Protein AF-A0A0M0JFZ9-F1 (afdb_monomer)

Radius of gyration: 47.3 Å; Cα contacts (8 Å, |Δi|>4): 40; chains: 1; bounding box: 86×42×133 Å

Solvent-accessible surface area (backbone atoms only — not comparable to full-atom values): 10052 Å² total; per-residue (Å²): 111,71,68,60,50,56,50,52,54,52,51,53,49,54,52,48,54,54,50,52,52,52,52,51,53,53,52,50,51,52,50,51,52,53,51,53,50,54,52,52,50,53,51,52,52,53,50,53,52,54,52,52,50,54,52,50,53,53,52,50,52,52,52,54,52,51,51,53,51,52,52,51,53,53,48,51,54,52,52,53,52,52,48,56,49,52,53,51,51,51,51,50,52,54,49,60,74,67,54,92,67,79,84,69,85,76,80,84,62,96,48,97,80,63,49,53,68,58,52,26,49,74,72,71,41,52,90,48,47,67,45,37,59,74,68,70,58,44,56,65,54,64,64,70,46,52,73,68,58,46,55,50,50,36,48,73,60,62,49,52,74,66,58,42,46,52,54,51,51,51,53,62,64,72,72,118

Nearest PDB structures (foldseek):
  4rqn-assembly1_A  TM=7.685E-01  e=4.239E-03  Homo sapiens
  4nl9-assembly2_B  TM=8.305E-01  e=1.178E-02  Homo sapiens
  4nj8-assembly2_B  TM=7.612E-01  e=9.124E-03  Homo sapiens
  4nl9-assembly1_A  TM=8.068E-01  e=1.621E-02  Homo sapiens
  4nj8-assembly1_A  TM=7.468E-01  e=1.037E-02  Homo sapiens

Structure (mmCIF, N/CA/C/O backbone):
data_AF-A0A0M0JFZ9-F1
#
_entry.id   AF-A0A0M0JFZ9-F1
#
loop_
_atom_site.group_PDB
_atom_site.id
_atom_site.type_symbol
_atom_site.label_atom_id
_atom_site.label_alt_id
_atom_site.label_comp_id
_atom_site.label_asym_id
_atom_site.label_entity_id
_atom_site.label_seq_id
_atom_site.pdbx_PDB_ins_code
_atom_site.Cartn_x
_atom_site.Cartn_y
_atom_site.Cartn_z
_atom_site.occupancy
_atom_site.B_iso_or_equiv
_atom_site.auth_seq_id
_atom_site.auth_comp_id
_atom_site.auth_asym_id
_atom_site.auth_atom_id
_atom_site.pdbx_PDB_model_num
ATOM 1 N N . MET A 1 1 ? -49.173 3.742 75.595 1.00 64.19 1 MET A N 1
ATOM 2 C CA . MET A 1 1 ? -47.997 2.842 75.572 1.00 64.19 1 MET A CA 1
ATOM 3 C C . MET A 1 1 ? -48.021 1.892 74.375 1.00 64.19 1 MET A C 1
ATOM 5 O O . MET A 1 1 ? -47.161 2.030 73.523 1.00 64.19 1 MET A O 1
ATOM 9 N N . GLN A 1 2 ? -49.031 1.029 74.220 1.00 78.81 2 GLN A N 1
ATOM 10 C CA . GLN A 1 2 ? -49.079 0.017 73.144 1.00 78.81 2 GLN A CA 1
ATOM 11 C C . GLN A 1 2 ? -49.030 0.578 71.705 1.00 78.81 2 GLN A C 1
ATOM 13 O O . GLN A 1 2 ? -48.289 0.060 70.879 1.00 78.81 2 GLN A O 1
ATOM 18 N N . LYS A 1 3 ? -49.739 1.685 71.422 1.00 84.69 3 LYS A N 1
ATOM 19 C CA . LYS A 1 3 ? -49.725 2.340 70.095 1.00 84.69 3 LYS A CA 1
ATOM 20 C C . LYS A 1 3 ? -48.330 2.823 69.670 1.00 84.69 3 LYS A C 1
ATOM 22 O O . LYS A 1 3 ? -47.937 2.619 68.527 1.00 84.69 3 LYS A O 1
ATOM 27 N N . LEU A 1 4 ? -47.571 3.391 70.609 1.00 87.88 4 LEU A N 1
ATOM 28 C CA . LEU A 1 4 ? -46.206 3.869 70.362 1.00 87.88 4 LEU A CA 1
ATOM 29 C C . LEU A 1 4 ? -45.238 2.710 70.091 1.00 87.88 4 LEU A C 1
ATOM 31 O O . LEU A 1 4 ? -44.337 2.845 69.272 1.00 87.88 4 LEU A O 1
ATOM 35 N N . GLN A 1 5 ? -45.438 1.555 70.734 1.00 90.75 5 GLN A N 1
ATOM 36 C CA . GLN A 1 5 ? -44.653 0.347 70.455 1.00 90.75 5 GLN A CA 1
ATOM 37 C C . GLN A 1 5 ? -44.907 -0.185 69.042 1.00 90.75 5 GLN A C 1
ATOM 39 O O . GLN A 1 5 ? -43.952 -0.396 68.300 1.00 90.75 5 GLN A O 1
ATOM 44 N N . THR A 1 6 ? -46.169 -0.307 68.623 1.00 92.50 6 THR A N 1
ATOM 45 C CA . THR A 1 6 ? -46.502 -0.731 67.251 1.00 92.50 6 THR A CA 1
ATOM 46 C C . THR A 1 6 ? -45.973 0.228 66.184 1.00 92.50 6 THR A C 1
ATOM 48 O O . THR A 1 6 ? -45.517 -0.206 65.125 1.00 92.50 6 THR A O 1
ATOM 51 N N . GLU A 1 7 ? -45.993 1.532 66.455 1.00 93.00 7 GLU A N 1
ATOM 52 C CA . GLU A 1 7 ? -45.484 2.549 65.534 1.00 93.00 7 GLU A CA 1
ATOM 53 C C . GLU A 1 7 ? -43.951 2.498 65.435 1.00 93.00 7 GLU A C 1
ATOM 55 O O . GLU A 1 7 ? -43.394 2.489 64.336 1.00 93.00 7 GLU A O 1
ATOM 60 N N . ARG A 1 8 ? -43.264 2.325 66.570 1.00 92.81 8 ARG A N 1
ATOM 61 C CA . ARG A 1 8 ? -41.812 2.111 66.628 1.00 92.81 8 ARG A CA 1
ATOM 62 C C . ARG A 1 8 ? -41.382 0.853 65.872 1.00 92.81 8 ARG A C 1
ATOM 64 O O . ARG A 1 8 ? -40.390 0.894 65.142 1.00 92.81 8 ARG A O 1
ATOM 71 N N . ASP A 1 9 ? -42.113 -0.2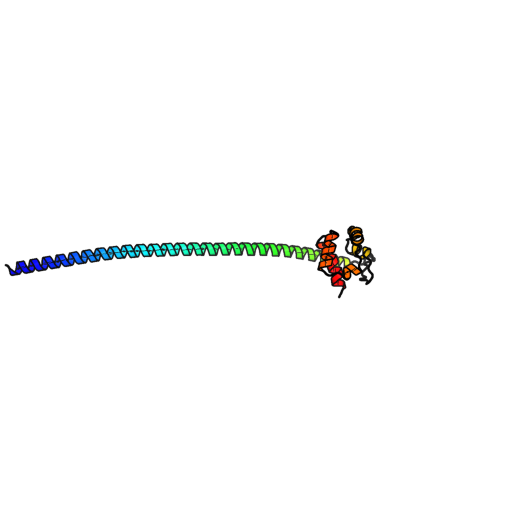48 66.007 1.00 94.56 9 ASP A N 1
ATOM 72 C CA . ASP A 1 9 ? -41.805 -1.498 65.303 1.00 94.56 9 ASP A CA 1
ATOM 73 C C . ASP A 1 9 ? -42.026 -1.367 63.790 1.00 94.56 9 ASP A C 1
ATOM 75 O O . ASP A 1 9 ? -41.205 -1.833 62.995 1.00 94.56 9 ASP A O 1
ATOM 79 N N . THR A 1 10 ? -43.077 -0.649 63.385 1.00 94.06 10 THR A N 1
ATOM 80 C CA . THR A 1 10 ? -43.365 -0.352 61.974 1.00 94.06 10 THR A CA 1
ATOM 81 C C . THR A 1 10 ? -42.262 0.499 61.347 1.00 94.06 10 THR A C 1
ATOM 83 O O . THR A 1 10 ? -41.739 0.149 60.289 1.00 94.06 10 THR A O 1
ATOM 86 N N . LEU A 1 11 ? -41.844 1.576 62.020 1.00 93.62 11 LEU A N 1
ATOM 87 C CA . LEU A 1 11 ? -40.747 2.430 61.557 1.00 93.62 11 LEU A CA 1
ATOM 88 C C . LEU A 1 11 ? -39.416 1.673 61.507 1.00 93.62 11 LEU A C 1
ATOM 90 O O . LEU A 1 11 ? -38.666 1.813 60.544 1.00 93.62 11 LEU A O 1
ATOM 94 N N . THR A 1 12 ? -39.140 0.822 62.499 1.00 94.38 12 THR A N 1
ATOM 95 C CA . THR A 1 12 ? -37.925 -0.010 62.519 1.00 94.38 12 THR A CA 1
ATOM 96 C C . THR A 1 12 ? -37.875 -0.927 61.293 1.00 94.38 12 THR A C 1
ATOM 98 O O . THR A 1 12 ? -36.832 -1.036 60.647 1.00 94.38 12 THR A O 1
ATOM 101 N N . ARG A 1 13 ? -39.005 -1.553 60.937 1.00 94.56 13 ARG A N 1
ATOM 102 C CA . ARG A 1 13 ? -39.104 -2.411 59.750 1.00 94.56 13 ARG A CA 1
ATOM 103 C C . ARG A 1 13 ? -38.919 -1.607 58.461 1.00 94.56 13 ARG A C 1
ATOM 105 O O . ARG A 1 13 ? -38.064 -1.957 57.660 1.00 94.56 13 ARG A O 1
ATOM 112 N N . GLN A 1 14 ? -39.606 -0.474 58.315 1.00 92.62 14 GLN A N 1
ATOM 113 C CA . GLN A 1 14 ? -39.459 0.392 57.136 1.00 92.62 14 GLN A CA 1
ATOM 114 C C . GLN A 1 14 ? -38.023 0.901 56.937 1.00 92.62 14 GLN A C 1
ATOM 116 O O . GLN A 1 14 ? -37.548 0.985 55.804 1.00 92.62 14 GLN A O 1
ATOM 121 N N . ILE A 1 15 ? -37.321 1.244 58.021 1.00 92.50 15 ILE A N 1
ATOM 122 C CA . ILE A 1 15 ? -35.914 1.661 57.960 1.00 92.50 15 ILE A CA 1
ATOM 123 C C . ILE A 1 15 ? -35.035 0.497 57.499 1.00 92.50 15 ILE A C 1
ATOM 125 O O . ILE A 1 15 ? -34.170 0.696 56.644 1.00 92.50 15 ILE A O 1
ATOM 129 N N . ARG A 1 16 ? -35.268 -0.712 58.021 1.00 93.56 16 ARG A N 1
ATOM 130 C CA . ARG A 1 16 ? -34.525 -1.911 57.624 1.00 93.56 16 ARG A CA 1
ATOM 131 C C . ARG A 1 16 ? -34.717 -2.220 56.141 1.00 93.56 16 ARG A C 1
ATOM 133 O O . ARG A 1 16 ? -33.727 -2.284 55.419 1.00 93.56 16 ARG A O 1
ATOM 140 N N . ASP A 1 17 ? -35.964 -2.277 55.681 1.00 93.06 17 ASP A N 1
ATOM 141 C CA . ASP A 1 17 ? -36.310 -2.591 54.291 1.00 93.06 17 ASP A CA 1
ATOM 142 C C . ASP A 1 17 ? -35.704 -1.562 53.321 1.00 93.06 17 ASP A C 1
ATOM 144 O O . ASP A 1 17 ? -35.084 -1.918 52.318 1.00 93.06 17 ASP A O 1
ATOM 148 N N . ARG A 1 18 ? -35.792 -0.262 53.651 1.00 90.81 18 ARG A N 1
ATOM 149 C CA . ARG A 1 18 ? -35.162 0.804 52.850 1.00 90.81 18 ARG A CA 1
ATOM 150 C C . ARG A 1 18 ? -33.639 0.693 52.819 1.00 90.81 18 ARG A C 1
ATOM 152 O O . ARG A 1 18 ? -33.031 1.006 51.797 1.00 90.81 18 ARG A O 1
ATOM 159 N N . THR A 1 19 ? -33.019 0.284 53.922 1.00 88.75 19 THR A N 1
ATOM 160 C CA . THR A 1 19 ? -31.558 0.137 54.006 1.00 88.75 19 THR A CA 1
ATOM 161 C C . THR A 1 19 ? -31.081 -1.072 53.203 1.00 88.75 19 THR A C 1
ATOM 163 O O . THR A 1 19 ? -30.086 -0.973 52.487 1.00 88.75 19 THR A O 1
ATOM 166 N N . GLU A 1 20 ? -31.810 -2.187 53.260 1.00 92.06 20 GLU A N 1
ATOM 167 C CA . GLU A 1 20 ? -31.516 -3.393 52.482 1.00 92.06 20 GLU A CA 1
ATOM 168 C C . GLU A 1 20 ? -31.671 -3.140 50.976 1.00 92.06 20 GLU A C 1
ATOM 170 O O . GLU A 1 20 ? -30.743 -3.431 50.218 1.00 92.06 20 GLU A O 1
ATOM 175 N N . MET A 1 21 ? -32.762 -2.492 50.549 1.00 90.44 21 MET A N 1
ATOM 176 C CA . MET A 1 21 ? -32.977 -2.112 49.145 1.00 90.44 21 MET A CA 1
ATOM 177 C C . MET A 1 21 ? -31.877 -1.187 48.615 1.00 90.44 21 MET A C 1
ATOM 179 O O . MET A 1 21 ? -31.279 -1.475 47.580 1.00 90.44 21 MET A O 1
ATOM 183 N N . ARG A 1 22 ? -31.518 -0.133 49.364 1.00 89.31 22 ARG A N 1
ATOM 184 C CA . ARG A 1 22 ? -30.385 0.740 49.002 1.00 89.31 22 ARG A CA 1
ATOM 185 C C . ARG A 1 22 ? -29.064 -0.027 48.930 1.00 89.31 22 ARG A C 1
ATOM 187 O O . ARG A 1 22 ? -28.224 0.259 48.081 1.00 89.31 22 ARG A O 1
ATOM 194 N N . GLY A 1 23 ? -28.866 -1.011 49.806 1.00 90.81 23 GLY A N 1
ATOM 195 C CA . GLY A 1 23 ? -27.700 -1.892 49.770 1.00 90.81 23 GLY A CA 1
ATOM 196 C C . GLY A 1 23 ? -27.622 -2.722 48.484 1.00 90.81 23 GLY A C 1
ATOM 197 O O . GLY A 1 23 ? -26.530 -2.894 47.939 1.00 90.81 23 GLY A O 1
ATOM 198 N N . VAL A 1 24 ? -28.761 -3.204 47.980 1.00 91.69 24 VAL A N 1
ATOM 199 C CA . VAL A 1 24 ? -28.859 -3.912 46.693 1.00 91.69 24 VAL A CA 1
ATOM 200 C C . VAL A 1 24 ? -28.595 -2.960 45.525 1.00 91.69 24 VAL A C 1
ATOM 202 O O . VAL A 1 24 ? -27.761 -3.272 44.677 1.00 91.69 24 VAL A O 1
ATOM 205 N N . GLU A 1 25 ? -29.202 -1.772 45.521 1.00 92.50 25 GLU A N 1
ATOM 206 C CA . GLU A 1 25 ? -28.992 -0.747 44.485 1.00 92.50 25 GLU A CA 1
ATOM 207 C C . GLU A 1 25 ? -27.518 -0.330 44.373 1.00 92.50 25 GLU A C 1
ATOM 209 O O . GLU A 1 25 ? -26.976 -0.244 43.274 1.00 92.50 25 GLU A O 1
ATOM 214 N N . ILE A 1 26 ? -26.825 -0.138 45.503 1.00 92.81 26 ILE A N 1
ATOM 215 C CA . ILE A 1 26 ? -25.391 0.198 45.516 1.00 92.81 26 ILE A CA 1
ATOM 216 C C . ILE A 1 26 ? -24.546 -0.949 44.950 1.00 92.81 26 ILE A C 1
ATOM 218 O O . ILE A 1 26 ? -23.566 -0.701 44.241 1.00 92.81 26 ILE A O 1
ATOM 222 N N . LYS A 1 27 ? -24.882 -2.204 45.269 1.00 93.75 27 LYS A N 1
ATOM 223 C CA . LYS A 1 27 ? -24.169 -3.371 44.726 1.00 93.75 27 LYS A CA 1
ATOM 224 C C . LYS A 1 27 ? -24.358 -3.471 43.215 1.00 93.75 27 LYS A C 1
ATOM 226 O O . LYS A 1 27 ? -23.371 -3.674 42.509 1.00 93.75 27 LYS A O 1
ATOM 231 N N . GLU A 1 28 ? -25.577 -3.263 42.730 1.00 94.31 28 GLU A N 1
ATOM 232 C CA . GLU A 1 28 ? -25.862 -3.299 41.297 1.00 94.31 28 GLU A CA 1
ATOM 233 C C . GLU A 1 28 ? -25.196 -2.128 40.564 1.00 94.31 28 GLU A C 1
ATOM 235 O O . GLU A 1 28 ? -24.531 -2.338 39.554 1.00 94.31 28 GLU A O 1
ATOM 240 N N . ALA A 1 29 ? -25.231 -0.915 41.123 1.00 91.69 29 ALA A N 1
ATOM 241 C CA . ALA A 1 29 ? -24.519 0.233 40.562 1.00 91.69 29 ALA A CA 1
ATOM 242 C C . ALA A 1 29 ? -23.005 -0.023 40.458 1.00 91.69 29 ALA A C 1
ATOM 244 O O . ALA A 1 29 ? -22.389 0.269 39.433 1.00 91.69 29 ALA A O 1
ATOM 245 N N . LYS A 1 30 ? -22.391 -0.625 41.488 1.00 94.44 30 LYS A N 1
ATOM 246 C CA . LYS A 1 30 ? -20.972 -1.019 41.445 1.00 94.44 30 LYS A CA 1
ATOM 247 C C . LYS A 1 30 ? -20.700 -2.046 40.351 1.00 94.44 30 LYS A C 1
ATOM 249 O O . LYS A 1 30 ? -19.708 -1.908 39.638 1.00 94.44 30 LYS A O 1
ATOM 254 N N . ARG A 1 31 ? -21.568 -3.049 40.204 1.00 95.62 31 ARG A N 1
ATOM 255 C CA . ARG A 1 31 ? -21.455 -4.057 39.145 1.00 95.62 31 ARG A CA 1
ATOM 256 C C . ARG A 1 31 ? -21.518 -3.411 37.760 1.00 95.62 31 ARG A C 1
ATOM 258 O O . ARG A 1 31 ? -20.631 -3.661 36.951 1.00 95.62 31 ARG A O 1
ATOM 265 N N . VAL A 1 32 ? -22.495 -2.534 37.518 1.00 94.69 32 VAL A N 1
ATOM 266 C CA . VAL A 1 32 ? -22.641 -1.810 36.244 1.00 94.69 32 VAL A CA 1
ATOM 267 C C . VAL A 1 32 ? -21.401 -0.966 35.943 1.00 94.69 32 VAL A C 1
ATOM 269 O O . VAL A 1 32 ? -20.881 -1.022 34.835 1.00 94.69 32 VAL A O 1
ATOM 272 N N . VAL A 1 33 ? -20.855 -0.244 36.928 1.00 93.50 33 VAL A N 1
ATOM 273 C CA . VAL A 1 33 ? -19.629 0.555 36.734 1.00 93.50 33 VAL A CA 1
ATOM 274 C C . VAL A 1 33 ? -18.429 -0.316 36.352 1.00 93.50 33 VAL A C 1
ATOM 276 O O . VAL A 1 33 ? -17.641 0.074 35.488 1.00 93.50 33 VAL A O 1
ATOM 279 N N . VAL A 1 34 ? -18.269 -1.488 36.974 1.00 95.31 34 VAL A N 1
ATOM 280 C CA . VAL A 1 34 ? -17.196 -2.434 36.623 1.00 95.31 34 VAL A CA 1
ATOM 281 C C . VAL A 1 34 ? -17.381 -2.964 35.198 1.00 95.31 34 VAL A C 1
ATOM 283 O O . VAL A 1 34 ? -16.417 -2.979 34.432 1.00 95.31 34 VAL A O 1
ATOM 286 N N . GLU A 1 35 ? -18.607 -3.327 34.818 1.00 93.88 35 GLU A N 1
ATOM 287 C CA . GLU A 1 35 ? -18.951 -3.791 33.467 1.00 93.88 35 GLU A CA 1
ATOM 288 C C . GLU A 1 35 ? -18.653 -2.713 32.410 1.00 93.88 35 GLU A C 1
ATOM 290 O O . GLU A 1 35 ? -17.943 -2.970 31.438 1.00 93.88 35 GLU A O 1
ATOM 295 N N . CYS A 1 36 ? -19.102 -1.473 32.636 1.00 92.19 36 CYS A N 1
ATOM 296 C CA . CYS A 1 36 ? -18.842 -0.344 31.741 1.00 92.19 36 CYS A CA 1
ATOM 297 C C . CYS A 1 36 ? -17.344 -0.060 31.597 1.00 92.19 36 CYS A C 1
ATOM 299 O O . CYS A 1 36 ? -16.871 0.195 30.491 1.00 92.19 36 CYS A O 1
ATOM 301 N N . ARG A 1 37 ? -16.572 -0.137 32.692 1.00 92.50 37 ARG A N 1
ATOM 302 C CA . ARG A 1 37 ? -15.109 0.007 32.628 1.00 92.50 37 ARG A CA 1
ATOM 303 C C . ARG A 1 37 ? -14.484 -1.093 31.779 1.00 92.50 37 ARG A C 1
ATOM 305 O O . ARG A 1 37 ? -13.665 -0.788 30.921 1.00 92.50 37 ARG A O 1
ATOM 312 N N . ARG A 1 38 ? -14.884 -2.351 31.977 1.00 91.12 38 ARG A N 1
ATOM 313 C CA . ARG A 1 38 ? -14.389 -3.483 31.180 1.00 91.12 38 ARG A CA 1
ATOM 314 C C . ARG A 1 38 ? -14.678 -3.292 29.688 1.00 91.12 38 ARG A C 1
ATOM 316 O O . ARG A 1 38 ? -13.786 -3.499 28.871 1.00 91.12 38 ARG A O 1
ATOM 323 N N . GLN A 1 39 ? -15.890 -2.865 29.339 1.00 89.12 39 GLN A N 1
ATOM 324 C CA . GLN A 1 39 ? -16.262 -2.581 27.950 1.00 89.12 39 GLN A CA 1
ATOM 325 C C . GLN A 1 39 ? -15.447 -1.419 27.365 1.00 89.12 39 GLN A C 1
ATOM 327 O O . GLN A 1 39 ? -14.935 -1.536 26.254 1.00 89.12 39 GLN A O 1
ATOM 332 N N . ALA A 1 40 ? -15.256 -0.334 28.122 1.00 88.19 40 ALA A N 1
ATOM 333 C CA . ALA A 1 40 ? -14.442 0.803 27.693 1.00 88.19 40 ALA A CA 1
ATOM 334 C C . ALA A 1 40 ? -12.979 0.408 27.419 1.00 88.19 40 ALA A C 1
ATOM 336 O O . ALA A 1 40 ? -12.409 0.832 26.411 1.00 88.19 40 ALA A O 1
ATOM 337 N N . TYR A 1 41 ? -12.385 -0.448 28.259 1.00 86.62 41 TYR A N 1
ATOM 338 C CA . TYR A 1 41 ? -11.045 -0.987 28.009 1.00 86.62 41 TYR A CA 1
ATOM 339 C C . TYR A 1 41 ? -10.992 -1.816 26.721 1.00 86.62 41 TYR A C 1
ATOM 341 O O . TYR A 1 41 ? -10.109 -1.583 25.901 1.00 86.62 41 TYR A O 1
ATOM 349 N N . GLY A 1 42 ? -11.970 -2.700 26.491 1.00 86.75 42 GLY A N 1
ATOM 350 C CA . GLY A 1 42 ? -12.031 -3.506 25.266 1.00 86.75 42 GLY A CA 1
ATOM 351 C C . GLY A 1 42 ? -12.164 -2.666 23.988 1.00 86.75 42 GLY A C 1
ATOM 352 O O . GLY A 1 42 ? -11.510 -2.951 22.985 1.00 86.75 42 GLY A O 1
ATOM 353 N N . ILE A 1 43 ? -12.954 -1.587 24.023 1.00 88.62 43 ILE A N 1
ATOM 354 C CA . ILE A 1 43 ? -13.075 -0.647 22.894 1.00 88.62 43 ILE A CA 1
ATOM 355 C C . ILE A 1 43 ? -11.744 0.068 22.644 1.00 88.62 43 ILE A C 1
ATOM 357 O O . ILE A 1 43 ? -11.313 0.177 21.497 1.00 88.62 43 ILE A O 1
ATOM 361 N N . THR A 1 44 ? -11.080 0.525 23.708 1.00 89.31 44 THR A N 1
ATOM 362 C CA . THR A 1 44 ? -9.804 1.250 23.605 1.00 89.31 44 THR A CA 1
ATOM 363 C C . THR A 1 44 ? -8.707 0.360 23.023 1.00 89.31 44 THR A C 1
ATOM 365 O O . THR A 1 44 ? -7.980 0.789 22.131 1.00 89.31 44 THR A O 1
ATOM 368 N N . GLU A 1 45 ? -8.623 -0.893 23.473 1.00 88.38 45 GLU A N 1
ATOM 369 C CA . GLU A 1 45 ? -7.673 -1.885 22.962 1.00 88.38 45 GLU A CA 1
ATOM 370 C C . GLU A 1 45 ? -7.930 -2.202 21.483 1.00 88.38 45 GLU A C 1
ATOM 372 O O . GLU A 1 45 ? -7.015 -2.127 20.662 1.00 88.38 45 GLU A O 1
ATOM 377 N N . THR A 1 46 ? -9.191 -2.448 21.113 1.00 89.50 46 THR A N 1
ATOM 378 C CA . THR A 1 46 ? -9.570 -2.724 19.717 1.00 89.50 46 THR A CA 1
ATOM 379 C C . THR A 1 46 ? -9.258 -1.536 18.805 1.00 89.50 46 THR A C 1
ATOM 381 O O . THR A 1 46 ? -8.763 -1.714 17.692 1.00 89.50 46 THR A O 1
ATOM 384 N N . PHE A 1 47 ? -9.530 -0.312 19.267 1.00 91.50 47 PHE A N 1
ATOM 385 C CA . PHE A 1 47 ? -9.226 0.904 18.519 1.00 91.50 47 PHE A CA 1
ATOM 386 C C . PHE A 1 47 ? -7.716 1.095 18.342 1.00 91.50 47 PHE A C 1
ATOM 388 O O . PHE A 1 47 ? -7.264 1.338 17.226 1.00 91.50 47 PHE A O 1
ATOM 395 N N . ALA A 1 48 ? -6.932 0.930 19.412 1.00 91.31 48 ALA A N 1
ATOM 396 C CA . ALA A 1 48 ? -5.478 1.047 19.359 1.00 91.31 48 ALA A CA 1
ATOM 397 C C . ALA A 1 48 ? -4.854 0.013 18.409 1.00 91.31 48 ALA A C 1
ATOM 399 O O . ALA A 1 48 ? -3.979 0.362 17.617 1.00 91.31 48 ALA A O 1
ATOM 400 N N . MET A 1 49 ? -5.337 -1.235 18.437 1.00 93.44 49 MET A N 1
ATOM 401 C CA . MET A 1 49 ? -4.885 -2.280 17.516 1.00 93.44 49 MET A CA 1
ATOM 402 C C . MET A 1 49 ? -5.186 -1.931 16.058 1.00 93.44 49 MET A C 1
ATOM 404 O O . MET A 1 49 ? -4.276 -1.963 15.232 1.00 93.44 49 MET A O 1
ATOM 408 N N . ARG A 1 50 ? -6.429 -1.542 15.742 1.00 93.25 50 ARG A N 1
ATOM 409 C CA . ARG A 1 50 ? -6.816 -1.170 14.370 1.00 93.25 50 ARG A CA 1
ATOM 410 C C . ARG A 1 50 ? -6.043 0.041 13.860 1.00 93.25 50 ARG A C 1
ATOM 412 O O . ARG A 1 50 ? -5.631 0.059 12.706 1.00 93.25 50 ARG A O 1
ATOM 419 N N . LEU A 1 51 ? -5.820 1.038 14.715 1.00 94.38 51 LEU A N 1
ATOM 420 C CA . LEU A 1 51 ? -5.036 2.216 14.357 1.00 94.38 51 LEU A CA 1
ATOM 421 C C . LEU A 1 51 ? -3.574 1.847 14.061 1.00 94.38 51 LEU A C 1
ATOM 423 O O . LEU A 1 51 ? -2.996 2.345 13.098 1.00 94.38 51 LEU A O 1
ATOM 427 N N . ALA A 1 52 ? -2.981 0.955 14.861 1.00 93.25 52 ALA A N 1
ATOM 428 C CA . ALA A 1 52 ? -1.623 0.471 14.634 1.00 93.25 52 ALA A CA 1
ATOM 429 C C . ALA A 1 52 ? -1.506 -0.354 13.341 1.00 93.25 52 ALA A C 1
ATOM 431 O O . ALA A 1 52 ? -0.511 -0.236 12.628 1.00 93.25 52 ALA A O 1
ATOM 432 N N . GLU A 1 53 ? -2.514 -1.166 13.026 1.00 95.25 53 GLU A N 1
ATOM 433 C CA . GLU A 1 53 ? -2.584 -1.936 11.781 1.00 95.25 53 GLU A CA 1
ATOM 434 C C . GLU A 1 53 ? -2.673 -1.014 10.558 1.00 95.25 53 GLU A C 1
ATOM 436 O O . GLU A 1 53 ? -1.824 -1.098 9.673 1.00 95.25 53 GLU A O 1
ATOM 441 N N . GLN A 1 54 ? -3.581 -0.033 10.574 1.00 94.50 54 GLN A N 1
ATOM 442 C CA . GLN A 1 54 ? -3.687 0.972 9.509 1.00 94.50 54 GLN A CA 1
ATOM 443 C C . GLN A 1 54 ? -2.395 1.780 9.323 1.00 94.50 54 GLN A C 1
ATOM 445 O O . GLN A 1 54 ? -1.989 2.057 8.194 1.00 94.50 54 GLN A O 1
ATOM 450 N N . ALA A 1 55 ? -1.715 2.145 10.415 1.00 93.69 55 ALA A N 1
ATOM 451 C CA . ALA A 1 55 ? -0.435 2.844 10.334 1.00 93.69 55 ALA A CA 1
ATOM 452 C C . ALA 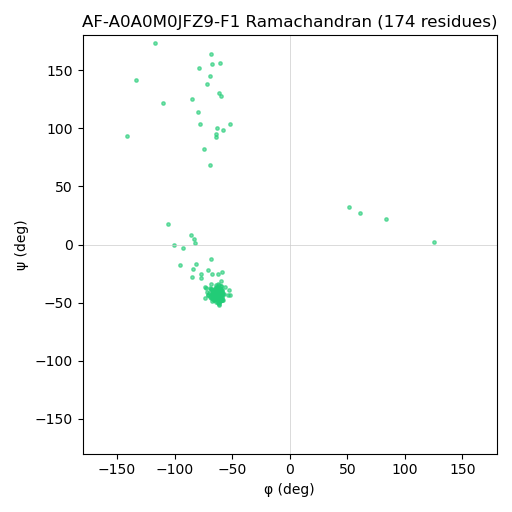A 1 55 ? 0.645 1.986 9.652 1.00 93.69 55 ALA A C 1
ATOM 454 O O . ALA A 1 55 ? 1.408 2.497 8.830 1.00 93.69 55 ALA A O 1
ATOM 455 N N . ARG A 1 56 ? 0.688 0.678 9.943 1.00 94.75 56 ARG A N 1
ATOM 456 C CA . ARG A 1 56 ? 1.622 -0.259 9.297 1.00 94.75 56 ARG A CA 1
ATOM 457 C C . ARG A 1 56 ? 1.336 -0.419 7.810 1.00 94.75 56 ARG A C 1
ATOM 459 O O . ARG A 1 56 ? 2.276 -0.390 7.019 1.00 94.75 56 ARG A O 1
ATOM 466 N N . GLU A 1 57 ? 0.071 -0.563 7.432 1.00 94.88 57 GLU A N 1
ATOM 467 C CA . GLU A 1 57 ? -0.336 -0.654 6.025 1.00 94.88 57 GLU A CA 1
ATOM 468 C C . GLU A 1 57 ? 0.061 0.607 5.252 1.00 94.88 57 GLU A C 1
ATOM 470 O O . GLU A 1 57 ? 0.675 0.520 4.188 1.00 94.88 57 GLU A O 1
ATOM 475 N N . TYR A 1 58 ? -0.203 1.784 5.825 1.00 95.06 58 TYR A N 1
ATOM 476 C CA . TYR A 1 58 ? 0.166 3.059 5.217 1.00 95.06 58 TYR A CA 1
ATOM 477 C C . TYR A 1 58 ? 1.685 3.226 5.070 1.00 95.06 58 TYR A C 1
ATOM 479 O O . TYR A 1 58 ? 2.170 3.678 4.030 1.00 95.06 58 TYR A O 1
ATOM 487 N N . GLU A 1 59 ? 2.462 2.839 6.085 1.00 94.75 59 GLU A N 1
ATOM 488 C CA . GLU A 1 59 ? 3.923 2.838 5.984 1.00 94.75 59 GLU A CA 1
ATOM 489 C C . GLU A 1 59 ? 4.433 1.865 4.921 1.00 94.75 59 GLU A C 1
ATOM 491 O O . GLU A 1 59 ? 5.370 2.203 4.198 1.00 94.75 59 GLU A O 1
ATOM 496 N N . SER A 1 60 ? 3.835 0.676 4.813 1.00 94.25 60 SER A N 1
ATOM 497 C CA . SER A 1 60 ? 4.191 -0.297 3.777 1.00 94.25 60 SER A CA 1
ATOM 498 C C . SER A 1 60 ? 3.940 0.277 2.386 1.00 94.25 60 SER A C 1
ATOM 500 O O . SER A 1 60 ? 4.856 0.309 1.569 1.00 94.25 60 SER A O 1
ATOM 502 N N . ALA A 1 61 ? 2.748 0.834 2.153 1.00 93.19 61 ALA A N 1
ATOM 503 C CA . ALA A 1 61 ? 2.399 1.459 0.881 1.00 93.19 61 ALA A CA 1
ATOM 504 C C . ALA A 1 61 ? 3.358 2.608 0.522 1.00 93.19 61 ALA A C 1
ATOM 506 O O . ALA A 1 61 ? 3.840 2.685 -0.607 1.00 93.19 61 ALA A O 1
ATOM 507 N N . ARG A 1 62 ? 3.725 3.458 1.497 1.00 94.81 62 ARG A N 1
ATOM 508 C CA . ARG A 1 62 ? 4.732 4.514 1.283 1.00 94.81 62 ARG A CA 1
ATOM 509 C C . ARG A 1 62 ? 6.109 3.966 0.922 1.00 94.81 62 ARG A C 1
ATOM 511 O O . ARG A 1 62 ? 6.805 4.599 0.129 1.00 94.81 62 ARG A O 1
ATOM 518 N N . ARG A 1 63 ? 6.541 2.850 1.520 1.00 94.56 63 ARG A N 1
ATOM 519 C CA . ARG A 1 63 ? 7.830 2.218 1.187 1.00 94.56 63 ARG A CA 1
ATOM 520 C C . ARG A 1 63 ? 7.811 1.666 -0.238 1.00 94.56 63 ARG A C 1
ATOM 522 O O . ARG A 1 63 ? 8.766 1.903 -0.974 1.00 94.56 63 ARG A O 1
ATOM 529 N N . ASP A 1 64 ? 6.718 1.023 -0.638 1.00 94.88 64 ASP A N 1
ATOM 530 C CA . ASP A 1 64 ? 6.547 0.501 -1.997 1.00 94.88 64 ASP A CA 1
ATOM 531 C C . ASP A 1 64 ? 6.533 1.632 -3.035 1.00 94.88 64 ASP A C 1
ATOM 533 O O . ASP A 1 64 ? 7.212 1.550 -4.060 1.00 94.88 64 ASP A O 1
ATOM 537 N N . ASP A 1 65 ? 5.833 2.734 -2.750 1.00 95.19 65 ASP A N 1
ATOM 538 C CA . ASP A 1 65 ? 5.848 3.934 -3.593 1.00 95.19 65 ASP A CA 1
ATOM 539 C C . ASP A 1 65 ? 7.242 4.552 -3.709 1.00 95.19 65 ASP A C 1
ATOM 541 O O . ASP A 1 65 ? 7.680 4.893 -4.810 1.00 95.19 65 ASP A O 1
ATOM 545 N N . ALA A 1 66 ? 7.969 4.664 -2.596 1.00 92.94 66 ALA A N 1
ATOM 546 C CA . ALA A 1 66 ? 9.332 5.181 -2.604 1.00 92.94 66 ALA A CA 1
ATOM 547 C C . ALA A 1 66 ? 10.266 4.302 -3.453 1.00 92.94 66 ALA A C 1
ATOM 549 O O . ALA A 1 66 ? 11.063 4.832 -4.228 1.00 92.94 66 ALA A O 1
ATOM 550 N N . ALA A 1 67 ? 10.138 2.975 -3.362 1.00 93.75 67 ALA A N 1
ATOM 551 C CA . ALA A 1 67 ? 10.908 2.040 -4.179 1.00 93.75 67 ALA A CA 1
ATOM 552 C C . ALA A 1 67 ? 10.561 2.162 -5.673 1.00 93.75 67 ALA A C 1
ATOM 554 O O . ALA A 1 67 ? 11.461 2.215 -6.515 1.00 93.75 67 ALA A O 1
ATOM 555 N N . ARG A 1 68 ? 9.268 2.278 -6.012 1.00 95.00 68 ARG A N 1
ATOM 556 C CA . ARG A 1 68 ? 8.815 2.519 -7.393 1.00 95.00 68 ARG A CA 1
ATOM 557 C C . ARG A 1 68 ? 9.398 3.808 -7.966 1.00 95.00 68 ARG A C 1
ATOM 559 O O . ARG A 1 68 ? 9.939 3.791 -9.070 1.00 95.00 68 ARG A O 1
ATOM 566 N N . LEU A 1 69 ? 9.328 4.906 -7.213 1.00 94.50 69 LEU A N 1
ATOM 567 C CA . LEU A 1 69 ? 9.875 6.196 -7.635 1.00 94.50 69 LEU A CA 1
ATOM 568 C C . LEU A 1 69 ? 11.397 6.147 -7.792 1.00 94.50 69 LEU A C 1
ATOM 570 O O . LEU A 1 69 ? 11.919 6.674 -8.771 1.00 94.50 69 LEU A O 1
ATOM 574 N N . ALA A 1 70 ? 12.111 5.483 -6.881 1.00 93.38 70 ALA A N 1
ATOM 575 C CA . ALA A 1 70 ? 13.558 5.317 -6.989 1.00 93.38 70 ALA A CA 1
ATOM 576 C C . ALA A 1 70 ? 13.950 4.561 -8.270 1.00 93.38 70 ALA A C 1
ATOM 578 O O . ALA A 1 70 ? 14.813 5.025 -9.016 1.00 93.38 70 ALA A O 1
ATOM 579 N N . ASN A 1 71 ? 13.268 3.453 -8.575 1.00 93.38 71 ASN A N 1
ATOM 580 C CA . ASN A 1 71 ? 13.493 2.696 -9.809 1.00 93.38 71 ASN A CA 1
ATOM 581 C C . ASN A 1 71 ? 13.197 3.535 -11.056 1.00 93.38 71 ASN A C 1
ATOM 583 O O . ASN A 1 71 ? 13.961 3.503 -12.019 1.00 93.38 71 ASN A O 1
ATOM 587 N N . PHE A 1 72 ? 12.125 4.328 -11.028 1.00 94.06 72 PHE A N 1
ATOM 588 C CA . PHE A 1 72 ? 11.782 5.224 -12.129 1.00 94.06 72 PHE A CA 1
ATOM 589 C C . PHE A 1 72 ? 12.856 6.299 -12.362 1.00 94.06 72 PHE A C 1
ATOM 591 O O . PHE A 1 72 ? 13.238 6.551 -13.502 1.00 94.06 72 PHE A O 1
ATOM 598 N N . VAL A 1 73 ? 13.406 6.888 -11.295 1.00 93.69 73 VAL A N 1
ATOM 599 C CA . VAL A 1 73 ? 14.510 7.859 -11.394 1.00 93.69 73 VAL A CA 1
ATOM 600 C C . VAL A 1 73 ? 15.768 7.217 -11.985 1.00 93.69 73 VAL A C 1
ATOM 602 O O . VAL A 1 73 ? 16.407 7.816 -12.851 1.00 93.69 73 VAL A O 1
ATOM 605 N N . ILE A 1 74 ? 16.110 5.996 -11.561 1.00 92.62 74 ILE A N 1
ATOM 606 C CA . ILE A 1 74 ? 17.240 5.241 -12.125 1.00 92.62 74 ILE A CA 1
ATOM 607 C C . ILE A 1 74 ? 17.024 4.999 -13.624 1.00 92.62 74 ILE A C 1
ATOM 609 O O . ILE A 1 74 ? 17.940 5.222 -14.418 1.00 92.62 74 ILE A O 1
ATOM 613 N N . GLN A 1 75 ? 15.811 4.605 -14.018 1.00 93.06 75 GLN A N 1
ATOM 614 C CA . GLN A 1 75 ? 15.466 4.377 -15.418 1.00 93.06 75 GLN A CA 1
ATOM 615 C C . GLN A 1 75 ? 15.619 5.655 -16.252 1.00 93.06 75 GLN A C 1
ATOM 617 O O . GLN A 1 75 ? 16.314 5.636 -17.263 1.00 93.06 75 GLN A O 1
ATOM 622 N N . ILE A 1 76 ? 15.075 6.786 -15.788 1.00 94.25 76 ILE A N 1
ATOM 623 C CA . ILE A 1 76 ? 15.227 8.082 -16.468 1.00 94.25 76 ILE A CA 1
ATOM 624 C C . ILE A 1 76 ? 16.702 8.453 -16.639 1.00 94.25 76 ILE A C 1
ATOM 626 O O . ILE A 1 76 ? 17.098 8.941 -17.698 1.00 94.25 76 ILE A O 1
ATOM 630 N N . ALA A 1 77 ? 17.529 8.243 -15.612 1.00 90.25 77 ALA A N 1
ATOM 631 C CA . ALA A 1 77 ? 18.955 8.542 -15.689 1.00 90.25 77 ALA A CA 1
ATOM 632 C C . ALA A 1 77 ? 19.665 7.662 -16.734 1.00 90.25 77 ALA A C 1
ATOM 634 O O . ALA A 1 77 ? 20.493 8.156 -17.503 1.00 90.25 77 ALA A O 1
ATOM 635 N N . SER A 1 78 ? 19.310 6.376 -16.789 1.00 91.38 78 SER A N 1
ATOM 636 C CA . SER A 1 78 ? 19.804 5.423 -17.789 1.00 91.38 78 SER A CA 1
ATOM 637 C C . SER A 1 78 ? 19.406 5.838 -19.207 1.00 91.38 78 SER A C 1
ATOM 639 O O . SER A 1 78 ? 20.262 5.971 -20.086 1.00 91.38 78 SER A O 1
ATOM 641 N N . ASP A 1 79 ? 18.125 6.146 -19.408 1.00 91.75 79 ASP A N 1
ATOM 642 C CA . ASP A 1 79 ? 17.581 6.560 -20.700 1.00 91.75 79 ASP A CA 1
ATOM 643 C C . ASP A 1 79 ? 18.193 7.890 -21.155 1.00 91.75 79 ASP A C 1
ATOM 645 O O . ASP A 1 79 ? 18.567 8.042 -22.315 1.00 91.75 79 ASP A O 1
ATOM 649 N N . SER A 1 80 ? 18.414 8.827 -20.229 1.00 92.44 80 SER A N 1
ATOM 650 C CA . SER A 1 80 ? 19.100 10.095 -20.514 1.00 92.44 80 SER A CA 1
ATOM 651 C C . SER A 1 80 ? 20.538 9.880 -20.991 1.00 92.44 80 SER A C 1
ATOM 653 O O . SER A 1 80 ? 21.001 10.552 -21.915 1.00 92.44 80 SER A O 1
ATOM 655 N N . ASN A 1 81 ? 21.265 8.935 -20.387 1.00 89.50 81 ASN A N 1
ATOM 656 C CA . ASN A 1 81 ? 22.608 8.581 -20.844 1.00 89.50 81 ASN A CA 1
ATOM 657 C C . ASN A 1 81 ? 22.575 7.919 -22.222 1.00 89.50 81 ASN A C 1
ATOM 659 O O . ASN A 1 81 ? 23.402 8.251 -23.071 1.00 89.50 81 ASN A O 1
ATOM 663 N N . ARG A 1 82 ? 21.602 7.036 -22.469 1.00 90.44 82 ARG A N 1
ATOM 664 C CA . ARG A 1 82 ? 21.404 6.412 -23.780 1.00 90.44 82 ARG A CA 1
ATOM 665 C C . ARG A 1 82 ? 21.125 7.452 -24.864 1.00 90.44 82 ARG A C 1
ATOM 667 O O . ARG A 1 82 ? 21.753 7.394 -25.916 1.00 90.44 82 ARG A O 1
ATOM 674 N N . ILE A 1 83 ? 20.262 8.432 -24.590 1.00 91.25 83 ILE A N 1
ATOM 675 C CA . ILE A 1 83 ? 19.983 9.547 -25.508 1.00 91.25 83 ILE A CA 1
ATOM 676 C C . ILE A 1 83 ? 21.275 10.302 -25.837 1.00 91.25 83 ILE A C 1
ATOM 678 O O . ILE A 1 83 ? 21.584 10.478 -27.009 1.00 91.25 83 ILE A O 1
ATOM 682 N N . ARG A 1 84 ? 22.090 10.658 -24.835 1.00 90.62 84 ARG A N 1
ATOM 683 C CA . ARG A 1 84 ? 23.374 11.350 -25.069 1.00 90.62 84 ARG A CA 1
ATOM 684 C C . ARG A 1 84 ? 24.349 10.560 -25.941 1.00 90.62 84 ARG A C 1
ATOM 686 O O . ARG A 1 84 ? 25.127 11.161 -26.678 1.00 90.62 84 ARG A O 1
ATOM 693 N N . VAL A 1 85 ? 24.375 9.233 -25.817 1.00 91.38 85 VAL A N 1
ATOM 694 C CA . VAL A 1 85 ? 25.217 8.378 -26.670 1.00 91.38 85 VAL A CA 1
ATOM 695 C C . VAL A 1 85 ? 24.712 8.421 -28.110 1.00 91.38 85 VAL A C 1
ATOM 697 O O . VAL A 1 85 ? 25.492 8.727 -29.009 1.00 91.38 85 VAL A O 1
ATOM 700 N N . LEU A 1 86 ? 23.406 8.235 -28.313 1.00 89.06 86 LEU A N 1
ATOM 701 C CA . LEU A 1 86 ? 22.782 8.294 -29.638 1.00 89.06 86 LEU A CA 1
ATOM 702 C C . LEU A 1 86 ? 22.953 9.671 -30.300 1.00 89.06 86 LEU A C 1
ATOM 704 O O . LEU A 1 86 ? 23.218 9.752 -31.495 1.00 89.06 86 LEU A O 1
ATOM 708 N N . GLU A 1 87 ? 22.869 10.762 -29.536 1.00 91.56 87 GLU A N 1
ATOM 709 C CA . GLU A 1 87 ? 23.134 12.118 -30.036 1.00 91.56 87 GLU A CA 1
ATOM 710 C C . GLU A 1 87 ? 24.573 12.275 -30.548 1.00 91.56 87 GLU A C 1
ATOM 712 O O . GLU A 1 87 ? 24.796 12.903 -31.586 1.00 91.56 87 GLU A O 1
ATOM 717 N N . LYS A 1 88 ? 25.559 11.683 -29.858 1.00 88.44 88 LYS A N 1
ATOM 718 C CA . LYS A 1 88 ? 26.961 11.692 -30.308 1.00 88.44 88 LYS A CA 1
ATOM 719 C C . LYS A 1 88 ? 27.156 10.877 -31.582 1.00 88.44 88 LYS A C 1
ATOM 721 O O . LYS A 1 88 ? 27.862 11.331 -32.479 1.00 88.44 88 LYS A O 1
ATOM 726 N N . GLU A 1 89 ? 26.540 9.702 -31.667 1.00 88.56 89 GLU A N 1
ATOM 727 C CA . GLU A 1 89 ? 26.591 8.851 -32.861 1.00 88.56 89 GLU A CA 1
ATOM 728 C C . GLU A 1 89 ? 25.950 9.552 -34.064 1.00 88.56 89 GLU A C 1
ATOM 730 O O . GLU A 1 89 ? 26.542 9.612 -35.142 1.00 88.56 89 GLU A O 1
ATOM 735 N N . LEU A 1 90 ? 24.791 10.183 -33.865 1.00 88.62 90 LEU A N 1
ATOM 736 C CA . LEU A 1 90 ? 24.100 10.939 -34.905 1.00 88.62 90 LEU A CA 1
ATOM 737 C C . LEU A 1 90 ? 24.920 12.150 -35.371 1.00 88.62 90 LEU A C 1
ATOM 739 O O . LEU A 1 90 ? 25.026 12.395 -36.574 1.00 88.62 90 LEU A O 1
ATOM 743 N N . ALA A 1 91 ? 25.560 12.875 -34.450 1.00 85.44 91 ALA A N 1
ATOM 744 C CA . ALA A 1 91 ? 26.473 13.961 -34.799 1.00 85.44 91 ALA A CA 1
ATOM 745 C C . ALA A 1 91 ? 27.694 13.462 -35.594 1.00 85.44 91 ALA A C 1
ATOM 747 O O . ALA A 1 91 ? 28.095 14.109 -36.563 1.00 85.44 91 ALA A O 1
ATOM 748 N N . ALA A 1 92 ? 28.261 12.305 -35.235 1.00 80.94 92 ALA A N 1
ATOM 749 C CA . ALA A 1 92 ? 29.376 11.696 -35.960 1.00 80.94 92 ALA A CA 1
ATOM 750 C C . ALA A 1 92 ? 28.980 11.291 -37.392 1.00 80.94 92 ALA A C 1
ATOM 752 O O . ALA A 1 92 ? 29.712 11.594 -38.336 1.00 80.94 92 ALA A O 1
ATOM 753 N N . LEU A 1 93 ? 27.797 10.693 -37.571 1.00 78.62 93 LEU A N 1
ATOM 754 C CA . LEU A 1 93 ? 27.253 10.341 -38.888 1.00 78.62 93 LEU A CA 1
ATOM 755 C C . LEU A 1 93 ? 26.988 11.580 -39.754 1.00 78.62 93 LEU A C 1
ATOM 757 O O . LEU A 1 93 ? 27.330 11.600 -40.935 1.00 78.62 93 LEU A O 1
ATOM 761 N N . GLN A 1 94 ? 26.437 12.648 -39.171 1.00 86.56 94 GLN A N 1
ATOM 762 C CA . GLN A 1 94 ? 26.241 13.916 -39.881 1.00 86.56 94 GLN A CA 1
ATOM 763 C C . GLN A 1 94 ? 27.561 14.571 -40.296 1.00 86.56 94 GLN A C 1
ATOM 765 O O . GLN A 1 94 ? 27.620 15.215 -41.344 1.00 86.56 94 GLN A O 1
ATOM 770 N N . LEU A 1 95 ? 28.612 14.439 -39.482 1.00 78.44 95 LEU A N 1
ATOM 771 C CA . LEU A 1 95 ? 29.932 14.977 -39.800 1.00 78.44 95 LEU A CA 1
ATOM 772 C C . LEU A 1 95 ? 30.591 14.176 -40.930 1.00 78.44 95 LEU A C 1
ATOM 774 O O . LEU A 1 95 ? 31.091 14.779 -41.877 1.00 78.44 95 LEU A O 1
ATOM 778 N N . ALA A 1 96 ? 30.494 12.843 -40.881 1.00 71.12 96 ALA A N 1
ATOM 779 C CA . ALA A 1 96 ? 30.950 11.947 -41.944 1.00 71.12 96 ALA A CA 1
ATOM 780 C C . ALA A 1 96 ? 30.234 12.216 -43.281 1.00 71.12 96 ALA A C 1
ATOM 782 O O . ALA A 1 96 ? 30.872 12.222 -44.331 1.00 71.12 96 ALA A O 1
ATOM 783 N N . ALA A 1 97 ? 28.934 12.526 -43.244 1.00 70.00 97 ALA A N 1
ATOM 784 C CA . ALA A 1 97 ? 28.157 12.905 -44.425 1.00 70.00 97 ALA A CA 1
ATOM 785 C C . ALA A 1 97 ? 28.515 14.296 -44.993 1.00 70.00 97 ALA A C 1
ATOM 787 O O . ALA A 1 97 ? 28.235 14.571 -46.158 1.00 70.00 97 ALA A O 1
ATOM 788 N N . LYS A 1 98 ? 29.110 15.192 -44.188 1.00 69.94 98 LYS A N 1
ATOM 789 C CA . LYS A 1 98 ? 29.492 16.559 -44.597 1.00 69.94 98 LYS A CA 1
ATOM 790 C C . LYS A 1 98 ? 30.944 16.687 -45.057 1.00 69.94 98 LYS A C 1
ATOM 792 O O . LYS A 1 98 ? 31.273 17.685 -45.694 1.00 69.94 98 LYS A O 1
ATOM 797 N N . THR A 1 99 ? 31.815 15.731 -44.741 1.00 51.59 99 THR A N 1
ATOM 798 C CA . THR A 1 99 ? 33.198 15.698 -45.240 1.00 51.59 99 THR A CA 1
ATOM 799 C C . THR A 1 99 ? 33.249 15.158 -46.672 1.00 51.59 99 THR A C 1
ATOM 801 O O . THR A 1 99 ? 32.976 13.974 -46.868 1.00 51.59 99 THR A O 1
ATOM 804 N N . PRO A 1 100 ? 33.631 15.962 -47.684 1.00 57.59 100 PRO A N 1
ATOM 805 C CA . PRO A 1 100 ? 33.849 15.451 -49.027 1.00 57.59 100 PRO A CA 1
ATOM 806 C C . PRO A 1 100 ? 35.217 14.757 -49.056 1.00 57.59 100 PRO A C 1
ATOM 808 O O . PRO A 1 100 ? 36.264 15.399 -49.057 1.00 57.59 100 PRO A O 1
ATOM 811 N N . SER A 1 101 ? 35.206 13.430 -49.033 1.00 43.72 101 SER A N 1
ATOM 812 C CA . SER A 1 101 ? 36.374 12.554 -49.167 1.00 43.72 101 SER A CA 1
ATOM 813 C C . SER A 1 101 ? 35.999 11.455 -50.170 1.00 43.72 101 SER A C 1
ATOM 815 O O . SER A 1 101 ? 34.824 11.081 -50.202 1.00 43.72 101 SER A O 1
ATOM 817 N N . PRO A 1 102 ? 36.922 11.024 -51.057 1.00 41.97 102 PRO A N 1
ATOM 818 C CA . PRO A 1 102 ? 36.601 10.381 -52.333 1.00 41.97 102 PRO A CA 1
ATOM 819 C C . PRO A 1 102 ? 35.810 9.088 -52.123 1.00 41.97 102 PRO A C 1
ATOM 821 O O . PRO A 1 102 ? 35.899 8.501 -51.043 1.00 41.97 102 PRO A O 1
ATOM 824 N N . PRO A 1 103 ? 35.035 8.636 -53.125 1.00 42.00 103 PRO A N 1
ATOM 825 C CA . PRO A 1 103 ? 34.107 7.536 -52.940 1.00 42.00 103 PRO A CA 1
ATOM 826 C C . PRO A 1 103 ? 34.892 6.266 -52.599 1.00 42.00 103 PRO A C 1
ATOM 828 O O . PRO A 1 103 ? 35.418 5.586 -53.476 1.00 42.00 103 PRO A O 1
ATOM 831 N N . ALA A 1 104 ? 34.939 5.917 -51.314 1.00 43.44 104 ALA A N 1
ATOM 832 C CA . ALA A 1 104 ? 34.838 4.517 -50.954 1.00 43.44 104 ALA A CA 1
ATOM 833 C C . ALA A 1 104 ? 33.461 4.079 -51.472 1.00 43.44 104 ALA A C 1
ATOM 835 O O . ALA A 1 104 ? 32.497 4.826 -51.273 1.00 43.44 104 ALA A O 1
ATOM 836 N N . PRO A 1 105 ? 33.351 2.963 -52.206 1.00 45.91 105 PRO A N 1
ATOM 837 C CA . PRO A 1 105 ? 32.096 2.578 -52.819 1.00 45.91 105 PRO A CA 1
ATOM 838 C C . PRO A 1 105 ? 31.080 2.282 -51.714 1.00 45.91 105 PRO A C 1
ATOM 840 O O . PRO A 1 105 ? 31.018 1.183 -51.174 1.00 45.91 105 PRO A O 1
ATOM 843 N N . LEU A 1 106 ? 30.269 3.285 -51.381 1.00 43.62 106 LEU A N 1
ATOM 844 C CA . LEU A 1 106 ? 28.943 3.091 -50.830 1.00 43.62 106 LEU A CA 1
ATOM 845 C C . LEU A 1 106 ? 28.159 2.395 -51.938 1.00 43.62 106 LEU A C 1
ATOM 847 O O . LEU A 1 106 ? 27.617 3.033 -52.840 1.00 43.62 106 LEU A O 1
ATOM 851 N N . GLN A 1 107 ? 28.157 1.065 -51.898 1.00 45.72 107 GLN A N 1
ATOM 852 C CA . GLN A 1 107 ? 27.202 0.243 -52.627 1.00 45.72 107 GLN A CA 1
ATOM 853 C C . GLN A 1 107 ? 25.823 0.425 -51.982 1.00 45.72 107 GLN A C 1
ATOM 855 O O . GLN A 1 107 ? 25.259 -0.469 -51.367 1.00 45.72 107 GLN A O 1
ATOM 860 N N . THR A 1 108 ? 25.264 1.624 -52.126 1.00 47.53 108 THR A N 1
ATOM 861 C CA . THR A 1 108 ? 23.820 1.837 -52.134 1.00 47.53 108 THR A CA 1
ATOM 862 C C . THR A 1 108 ? 23.298 1.341 -53.470 1.00 47.53 108 THR A C 1
ATOM 864 O O . THR A 1 108 ? 23.119 2.118 -54.404 1.00 47.53 108 THR A O 1
ATOM 867 N N . GLN A 1 109 ? 23.084 0.035 -53.567 1.00 43.25 109 GLN A N 1
ATOM 868 C CA . GLN A 1 109 ? 22.152 -0.552 -54.517 1.00 43.25 109 GLN A CA 1
ATOM 869 C C . GLN A 1 109 ? 21.457 -1.704 -53.798 1.00 43.25 109 GLN A C 1
ATOM 871 O O . GLN A 1 109 ? 21.949 -2.826 -53.784 1.00 43.25 109 GLN A O 1
ATOM 876 N N . ALA A 1 110 ? 20.301 -1.412 -53.198 1.00 48.41 110 ALA A N 1
ATOM 877 C CA . ALA A 1 110 ? 19.280 -2.430 -53.019 1.00 48.41 110 ALA A CA 1
ATOM 878 C C . ALA A 1 110 ? 18.951 -2.949 -54.426 1.00 48.41 110 ALA A C 1
ATOM 880 O O . ALA A 1 110 ? 18.277 -2.280 -55.210 1.00 48.41 110 ALA A O 1
ATOM 881 N N . GLN A 1 111 ? 19.549 -4.078 -54.793 1.00 46.78 111 GLN A N 1
ATOM 882 C CA . GLN A 1 111 ? 19.300 -4.749 -56.056 1.00 46.78 111 GLN A CA 1
ATOM 883 C C . GLN A 1 111 ? 18.554 -6.043 -55.768 1.00 46.78 111 GLN A C 1
ATOM 885 O O . GLN A 1 111 ? 19.018 -6.934 -55.051 1.00 46.78 111 GLN A O 1
ATOM 890 N N . ALA A 1 112 ? 17.374 -6.157 -56.369 1.00 50.50 112 ALA A N 1
ATOM 891 C CA . ALA A 1 112 ? 16.840 -7.448 -56.752 1.00 50.50 112 ALA A CA 1
ATOM 892 C C . ALA A 1 112 ? 17.937 -8.166 -57.565 1.00 50.50 112 ALA A C 1
ATOM 894 O O . ALA A 1 112 ? 18.235 -7.751 -58.683 1.00 50.50 112 ALA A O 1
ATOM 895 N N . GLY A 1 113 ? 18.614 -9.140 -56.946 1.00 60.09 113 GLY A N 1
ATOM 896 C CA . GLY A 1 113 ? 19.802 -9.804 -57.495 1.00 60.09 113 GLY A CA 1
ATOM 897 C C . GLY A 1 113 ? 21.058 -9.790 -56.608 1.00 60.09 113 GLY A C 1
ATOM 898 O O . GLY A 1 113 ? 22.085 -10.303 -57.046 1.00 60.09 113 GLY A O 1
ATOM 899 N N . GLU A 1 114 ? 21.021 -9.227 -55.391 1.00 72.62 114 GLU A N 1
ATOM 900 C CA . GLU A 1 114 ? 22.133 -9.358 -54.428 1.00 72.62 114 GLU A CA 1
ATOM 901 C C . GLU A 1 114 ? 22.391 -10.843 -54.105 1.00 72.62 114 GLU A C 1
ATOM 903 O O . GLU A 1 114 ? 21.464 -11.576 -53.761 1.00 72.62 114 GLU A O 1
ATOM 908 N N . SER A 1 115 ? 23.644 -11.294 -54.243 1.00 82.38 115 SER A N 1
ATOM 909 C CA . SER A 1 115 ? 24.050 -12.662 -53.906 1.00 82.38 115 SER A CA 1
ATOM 910 C C . SER A 1 115 ? 24.239 -12.821 -52.396 1.00 82.38 115 SER A C 1
ATOM 912 O O . SER A 1 115 ? 24.610 -11.871 -51.706 1.00 82.38 115 SER A O 1
ATOM 914 N N . LEU A 1 116 ? 24.034 -14.035 -51.877 1.00 83.75 116 LEU A N 1
ATOM 915 C CA . LEU A 1 116 ? 24.161 -14.317 -50.443 1.00 83.75 116 LEU A CA 1
ATOM 916 C C . LEU A 1 116 ? 25.517 -13.878 -49.848 1.00 83.75 116 LEU A C 1
ATOM 918 O O . LEU A 1 116 ? 25.511 -13.236 -48.798 1.00 83.75 116 LEU A O 1
ATOM 922 N N . PRO A 1 117 ? 26.676 -14.106 -50.501 1.00 84.56 117 PRO A N 1
ATOM 923 C CA . PRO A 1 117 ? 27.949 -13.630 -49.963 1.00 84.56 117 PRO A CA 1
ATOM 924 C C . PRO A 1 117 ? 28.027 -12.100 -49.878 1.00 84.56 117 PRO A C 1
ATOM 926 O O . PRO A 1 117 ? 28.570 -11.566 -48.914 1.00 84.56 117 PRO A O 1
ATOM 929 N N . ALA A 1 118 ? 27.462 -11.380 -50.854 1.00 82.81 118 ALA A N 1
ATOM 930 C CA . ALA A 1 118 ? 27.430 -9.917 -50.838 1.00 82.81 118 ALA A CA 1
ATOM 931 C C . ALA A 1 118 ? 26.533 -9.389 -49.704 1.00 82.81 118 ALA A C 1
ATOM 933 O O . ALA A 1 118 ? 26.949 -8.501 -48.957 1.00 82.81 118 ALA A O 1
ATOM 934 N N . PHE A 1 119 ? 25.369 -10.015 -49.516 1.00 84.75 119 PHE A N 1
ATOM 935 C CA . PHE A 1 119 ? 24.442 -9.729 -48.422 1.00 84.75 119 PHE A CA 1
ATOM 936 C C . PHE A 1 119 ? 25.093 -9.933 -47.045 1.00 84.75 119 PHE A C 1
ATOM 938 O O . PHE A 1 119 ? 25.057 -9.047 -46.189 1.00 84.75 119 PHE A O 1
ATOM 945 N N . LEU A 1 120 ? 25.774 -11.065 -46.842 1.00 84.25 120 LEU A N 1
ATOM 946 C CA . LEU A 1 120 ? 26.454 -11.357 -45.580 1.00 84.25 120 LEU A CA 1
ATOM 947 C C . LEU A 1 120 ? 27.634 -10.413 -45.329 1.00 84.25 120 LEU A C 1
ATOM 949 O O . LEU A 1 120 ? 27.815 -9.957 -44.204 1.00 84.25 120 LEU A O 1
ATOM 953 N N . VAL A 1 121 ? 28.414 -10.056 -46.352 1.00 83.25 121 VAL A N 1
ATOM 954 C CA . VAL A 1 121 ? 29.490 -9.057 -46.213 1.00 83.25 121 VAL A CA 1
ATOM 955 C C . VAL A 1 121 ? 28.927 -7.696 -45.802 1.00 83.25 121 VAL A C 1
ATOM 957 O O . VAL A 1 121 ? 29.487 -7.049 -44.914 1.00 83.25 121 VAL A O 1
ATOM 960 N N . ARG A 1 122 ? 27.802 -7.276 -46.389 1.00 83.69 122 ARG A N 1
ATOM 961 C CA . ARG A 1 122 ? 27.135 -6.008 -46.066 1.00 83.69 122 ARG A CA 1
ATOM 962 C C . ARG A 1 122 ? 26.652 -5.955 -44.617 1.00 83.69 122 ARG A C 1
ATOM 964 O O . ARG A 1 122 ? 26.792 -4.919 -43.970 1.00 83.69 122 ARG A O 1
ATOM 971 N N . LEU A 1 123 ? 26.148 -7.072 -44.096 1.00 85.06 123 LEU A N 1
ATOM 972 C CA . LEU A 1 123 ? 25.731 -7.203 -42.698 1.00 85.06 123 LEU A CA 1
ATOM 973 C C . LEU A 1 123 ? 26.886 -7.506 -41.729 1.00 85.06 123 LEU A C 1
ATOM 975 O O . LEU A 1 123 ? 26.649 -7.632 -40.533 1.00 85.06 123 LEU A O 1
ATOM 979 N N . GLN A 1 124 ? 28.128 -7.598 -42.222 1.00 86.06 124 GLN A N 1
ATOM 980 C CA . GLN A 1 124 ? 29.309 -8.024 -41.455 1.00 86.06 124 GLN A CA 1
ATOM 981 C C . GLN A 1 124 ? 29.201 -9.456 -40.890 1.00 86.06 124 GLN A C 1
ATOM 983 O O . GLN A 1 124 ? 29.852 -9.798 -39.909 1.00 86.06 124 GLN A O 1
ATOM 988 N N . LEU A 1 125 ? 28.423 -10.312 -41.555 1.00 87.06 125 LEU A N 1
ATOM 989 C CA . LEU A 1 125 ? 28.157 -11.713 -41.214 1.00 87.06 125 LEU A CA 1
ATOM 990 C C . LEU A 1 125 ? 28.895 -12.703 -42.127 1.00 87.06 125 LEU A C 1
ATOM 992 O O . 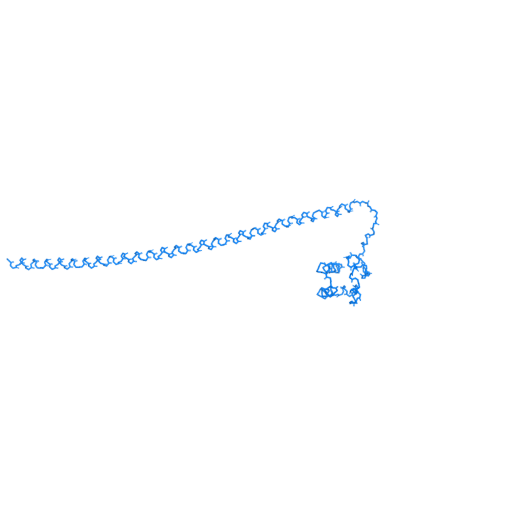LEU A 1 125 ? 28.553 -13.882 -42.170 1.00 87.06 125 LEU A O 1
ATOM 996 N N . SER A 1 126 ? 29.925 -12.261 -42.855 1.00 85.44 126 SER A N 1
ATOM 997 C CA . SER A 1 126 ? 30.705 -13.125 -43.757 1.00 85.44 126 SER A CA 1
ATOM 998 C C . SER A 1 126 ? 31.366 -14.312 -43.045 1.00 85.44 126 SER A C 1
ATOM 1000 O O . SER A 1 126 ? 31.606 -15.340 -43.669 1.00 85.44 126 SER A O 1
ATOM 1002 N N . ALA A 1 127 ? 31.596 -14.213 -41.731 1.00 86.12 127 ALA A N 1
ATOM 1003 C CA . ALA A 1 127 ? 32.075 -15.320 -40.905 1.00 86.12 127 ALA A CA 1
ATOM 1004 C C . ALA A 1 127 ? 31.097 -16.511 -40.855 1.00 86.12 127 ALA A C 1
ATOM 1006 O O . ALA A 1 127 ? 31.530 -17.641 -40.649 1.00 86.12 127 ALA A O 1
ATOM 1007 N N . HIS A 1 128 ? 29.802 -16.269 -41.075 1.00 86.31 128 HIS A N 1
ATOM 1008 C CA . HIS A 1 128 ? 28.762 -17.298 -41.072 1.00 86.31 128 HIS A CA 1
ATOM 1009 C C . HIS A 1 128 ? 28.484 -17.875 -42.460 1.00 86.31 128 HIS A C 1
ATOM 1011 O O . HIS A 1 128 ? 27.690 -18.802 -42.563 1.00 86.31 128 HIS A O 1
ATOM 1017 N N . GLN A 1 129 ? 29.137 -17.385 -43.522 1.00 85.25 129 GLN A N 1
ATOM 1018 C CA . GLN A 1 129 ? 28.846 -17.792 -44.901 1.00 85.25 129 GLN A CA 1
ATOM 1019 C C . GLN A 1 129 ? 28.856 -19.316 -45.095 1.00 85.25 129 GLN A C 1
ATOM 1021 O O . GLN A 1 129 ? 27.932 -19.846 -45.700 1.00 85.25 129 GLN A O 1
ATOM 1026 N N . GLY A 1 130 ? 29.835 -20.023 -44.520 1.00 83.75 130 GLY A N 1
ATOM 1027 C CA . GLY A 1 130 ? 29.900 -21.485 -44.617 1.00 83.75 130 GLY A CA 1
ATOM 1028 C C . GLY A 1 130 ? 28.685 -22.188 -44.005 1.00 83.75 130 GLY A C 1
ATOM 1029 O O . GLY A 1 130 ? 28.205 -23.164 -44.559 1.00 83.75 1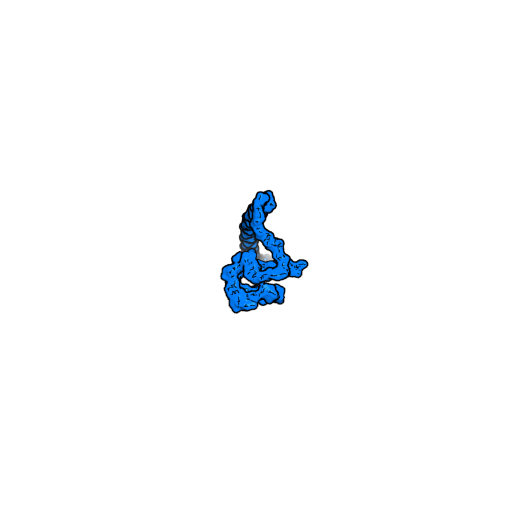30 GLY A O 1
ATOM 1030 N N . ALA A 1 131 ? 28.127 -21.650 -42.920 1.00 87.00 131 ALA A N 1
ATOM 1031 C CA . ALA A 1 131 ? 26.958 -22.227 -42.265 1.00 87.00 131 ALA A CA 1
ATOM 1032 C C . ALA A 1 131 ? 25.644 -21.928 -43.020 1.00 87.00 131 ALA A C 1
ATOM 1034 O O . ALA A 1 131 ? 24.702 -22.707 -42.941 1.00 87.00 131 ALA A O 1
ATOM 1035 N N . PHE A 1 132 ? 25.583 -20.845 -43.803 1.00 88.25 132 PHE A N 1
ATOM 1036 C CA . PHE A 1 132 ? 24.479 -20.634 -44.749 1.00 88.25 132 PHE A CA 1
ATOM 1037 C C . PHE A 1 132 ? 24.577 -21.563 -45.969 1.00 88.25 132 PHE A C 1
ATOM 1039 O O . PHE A 1 132 ? 23.552 -22.026 -46.458 1.00 88.25 132 PHE A O 1
ATOM 1046 N N . GLU A 1 133 ? 25.794 -21.841 -46.450 1.00 85.88 133 GLU A N 1
ATOM 1047 C CA . GLU A 1 133 ? 26.031 -22.793 -47.545 1.00 85.88 133 GLU A CA 1
ATOM 1048 C C . GLU A 1 133 ? 25.726 -24.241 -47.119 1.00 85.88 133 GLU A C 1
ATOM 1050 O O . GLU A 1 133 ? 25.148 -24.991 -47.902 1.00 85.88 133 GLU A O 1
ATOM 1055 N N . GLU A 1 134 ? 26.054 -24.624 -45.878 1.00 86.25 134 GLU A N 1
ATOM 1056 C CA . GLU A 1 134 ? 25.729 -25.941 -45.301 1.00 86.25 134 GLU A CA 1
ATOM 1057 C C . GLU A 1 134 ? 24.219 -26.178 -45.150 1.00 86.25 134 GLU A C 1
ATOM 1059 O O . GLU A 1 134 ? 23.751 -27.292 -45.376 1.00 86.25 134 GLU A O 1
ATOM 1064 N N . GLU A 1 135 ? 23.455 -25.138 -44.811 1.00 86.62 135 GLU A N 1
ATOM 1065 C CA . GLU A 1 135 ? 21.989 -25.191 -44.695 1.00 86.62 135 GLU A CA 1
ATOM 1066 C C . GLU A 1 135 ? 21.271 -24.962 -46.043 1.00 86.62 135 GLU A C 1
ATOM 1068 O O . GLU A 1 135 ? 20.050 -24.808 -46.076 1.00 86.62 135 GLU A O 1
ATOM 1073 N N . GLU A 1 136 ? 22.016 -24.922 -47.158 1.00 85.94 136 GLU A N 1
ATOM 1074 C CA . GLU A 1 136 ? 21.507 -24.680 -48.519 1.00 85.94 136 GLU A CA 1
ATOM 1075 C C . GLU A 1 136 ? 20.624 -23.418 -48.626 1.00 85.94 136 GLU A C 1
ATOM 1077 O O . GLU A 1 136 ? 19.682 -23.347 -49.418 1.00 85.94 136 GLU A O 1
ATOM 1082 N N . LEU A 1 137 ? 20.924 -22.396 -47.820 1.00 87.44 137 LEU A N 1
ATOM 1083 C CA . LEU A 1 137 ? 20.159 -21.155 -47.797 1.00 87.44 137 LEU A CA 1
ATOM 1084 C C . LEU A 1 137 ? 20.662 -20.212 -48.880 1.00 87.44 137 LEU A C 1
ATOM 1086 O O . LEU A 1 137 ? 21.830 -19.837 -48.894 1.00 87.44 137 LEU A O 1
ATOM 1090 N N . ASP A 1 138 ? 19.763 -19.756 -49.745 1.00 87.69 138 ASP A N 1
ATOM 1091 C CA . ASP A 1 138 ? 20.037 -18.700 -50.712 1.00 87.69 138 ASP A CA 1
ATOM 1092 C C . ASP A 1 138 ? 19.158 -17.463 -50.469 1.00 87.69 138 ASP A C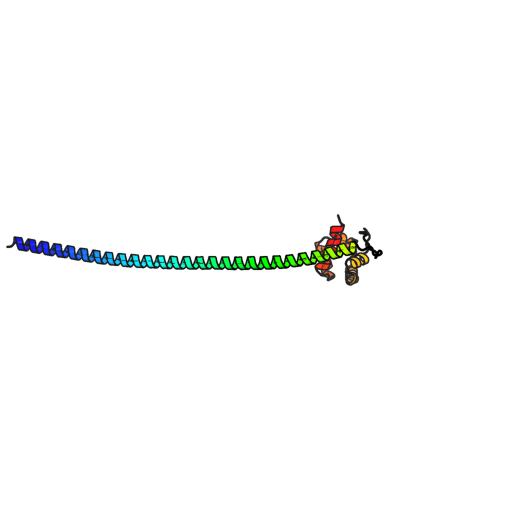 1
ATOM 1094 O O . ASP A 1 138 ? 18.271 -17.432 -49.612 1.00 87.69 138 ASP A O 1
ATOM 1098 N N . MET A 1 139 ? 19.427 -16.391 -51.215 1.00 86.06 139 MET A N 1
ATOM 1099 C CA . MET A 1 139 ? 18.695 -15.133 -51.054 1.00 86.06 139 MET A CA 1
ATOM 1100 C C . MET A 1 139 ? 17.225 -15.229 -51.474 1.00 86.06 139 MET A C 1
ATOM 1102 O O . MET A 1 139 ? 16.414 -14.446 -50.981 1.00 86.06 139 MET A O 1
ATOM 1106 N N . GLU A 1 140 ? 16.864 -16.151 -52.368 1.00 83.75 140 GLU A N 1
ATOM 1107 C CA . GLU A 1 140 ? 15.471 -16.347 -52.784 1.00 83.75 140 GLU A CA 1
ATOM 1108 C C . GLU A 1 140 ? 14.677 -17.032 -51.671 1.00 83.75 140 GLU A C 1
ATOM 1110 O O . GLU A 1 140 ? 13.607 -16.553 -51.282 1.00 83.75 140 GLU A O 1
ATOM 1115 N N . LEU A 1 141 ? 15.249 -18.084 -51.086 1.00 86.50 141 LEU A N 1
ATOM 1116 C CA . LEU A 1 141 ? 14.687 -18.811 -49.964 1.00 86.50 141 LEU A CA 1
ATOM 1117 C C . LEU A 1 141 ? 14.535 -17.886 -48.759 1.00 86.50 141 LEU A C 1
ATOM 1119 O O . LEU A 1 141 ? 13.417 -17.727 -48.275 1.00 86.50 141 LEU A O 1
ATOM 1123 N N . LEU A 1 142 ? 15.594 -17.178 -48.353 1.00 86.81 142 LEU A N 1
ATOM 1124 C CA . LEU A 1 142 ? 15.556 -16.246 -47.218 1.00 86.81 142 LEU A CA 1
ATOM 1125 C C . LEU A 1 142 ? 14.471 -15.164 -47.365 1.00 86.81 142 LEU A C 1
ATOM 1127 O O . LEU A 1 142 ? 13.836 -14.800 -46.376 1.00 86.81 142 LEU A O 1
ATOM 1131 N N . ARG A 1 143 ? 14.221 -14.670 -48.586 1.00 84.50 143 ARG A N 1
ATOM 1132 C CA . ARG A 1 143 ? 13.165 -13.678 -48.867 1.00 84.50 143 ARG A CA 1
ATOM 1133 C C . ARG A 1 143 ? 11.761 -14.278 -48.916 1.00 84.50 143 ARG A C 1
ATOM 1135 O O . ARG A 1 143 ? 10.794 -13.577 -48.638 1.00 84.50 143 ARG A O 1
ATOM 1142 N N . SER A 1 144 ? 11.641 -15.551 -49.285 1.00 83.44 144 SER A N 1
ATOM 1143 C CA . SER A 1 144 ? 10.362 -16.274 -49.302 1.00 83.44 144 SER A CA 1
ATOM 1144 C C . SER A 1 144 ? 9.946 -16.804 -47.925 1.00 83.44 144 SER A C 1
ATOM 1146 O O . SER A 1 144 ? 8.780 -17.144 -47.715 1.00 83.44 144 SER A O 1
ATOM 1148 N N . MET A 1 145 ? 10.891 -16.874 -46.986 1.00 85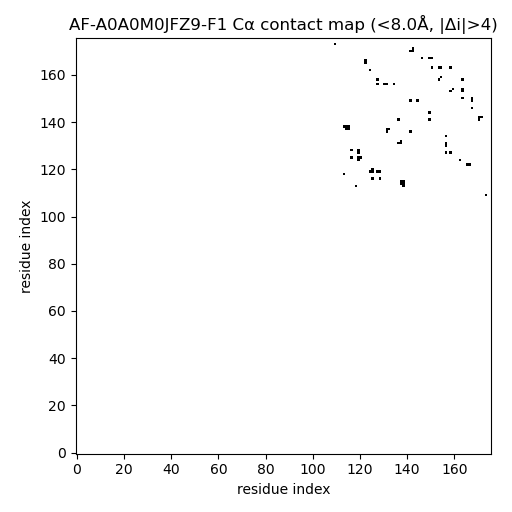.38 145 MET A N 1
ATOM 1149 C CA . MET A 1 145 ? 10.675 -17.418 -45.654 1.00 85.38 145 MET A CA 1
ATOM 1150 C C . MET A 1 145 ? 9.822 -16.504 -44.773 1.00 85.38 145 MET A C 1
ATOM 1152 O O . MET A 1 145 ? 10.004 -15.287 -44.702 1.00 85.38 145 MET A O 1
ATOM 1156 N N . GLY A 1 146 ? 8.909 -17.123 -44.023 1.00 85.62 146 GLY A N 1
ATOM 1157 C CA . GLY A 1 146 ? 8.184 -16.444 -42.961 1.00 85.62 146 GLY A CA 1
ATOM 1158 C C . GLY A 1 146 ? 9.115 -16.059 -41.812 1.00 85.62 146 GLY A C 1
ATOM 1159 O O . GLY A 1 146 ? 10.140 -16.694 -41.568 1.00 85.62 146 GLY A O 1
ATOM 1160 N N . ARG A 1 147 ? 8.728 -15.035 -41.045 1.00 86.44 147 ARG A N 1
ATOM 1161 C CA . ARG A 1 147 ? 9.517 -14.527 -39.910 1.00 86.44 147 ARG A CA 1
ATOM 1162 C C . ARG A 1 147 ? 9.916 -15.617 -38.904 1.00 86.44 147 ARG A C 1
ATOM 1164 O O . ARG A 1 147 ? 11.026 -15.583 -38.391 1.00 86.44 147 ARG A O 1
ATOM 1171 N N . VAL A 1 148 ? 9.015 -16.562 -38.634 1.00 86.88 148 VAL A N 1
ATOM 1172 C CA . VAL A 1 148 ? 9.242 -17.659 -37.677 1.00 86.88 148 VAL A CA 1
ATOM 1173 C C . VAL A 1 148 ? 10.284 -18.646 -38.204 1.00 86.88 148 VAL A C 1
ATOM 1175 O O . VAL A 1 148 ? 11.204 -19.010 -37.476 1.00 86.88 148 VAL A O 1
ATOM 1178 N N . ASP A 1 149 ? 10.178 -19.029 -39.476 1.00 87.56 149 ASP A N 1
ATOM 1179 C CA . ASP A 1 149 ? 11.102 -19.977 -40.104 1.00 87.56 149 ASP A CA 1
ATOM 1180 C C . ASP A 1 149 ? 12.498 -19.362 -40.239 1.00 87.56 149 ASP A C 1
ATOM 1182 O O . ASP A 1 149 ? 13.507 -20.025 -40.003 1.00 87.56 149 ASP A O 1
ATOM 1186 N N . LEU A 1 150 ? 12.558 -18.067 -40.569 1.00 88.38 150 LEU A N 1
ATOM 1187 C CA . LEU A 1 150 ? 13.810 -17.333 -40.695 1.00 88.38 150 LEU A CA 1
ATOM 1188 C C . LEU A 1 150 ? 14.538 -17.265 -39.348 1.00 88.38 150 LEU A C 1
ATOM 1190 O O . LEU A 1 150 ? 15.720 -17.583 -39.273 1.00 88.38 150 LEU A O 1
ATOM 1194 N N . GLU A 1 151 ? 13.832 -16.928 -38.269 1.00 88.69 151 GLU A N 1
ATOM 1195 C CA . GLU A 1 151 ? 14.400 -16.899 -36.916 1.00 88.69 151 GLU A CA 1
ATOM 1196 C C . GLU A 1 151 ? 14.898 -18.283 -36.468 1.00 88.69 151 GLU A C 1
ATOM 1198 O O . GLU A 1 151 ? 15.959 -18.397 -35.848 1.00 88.69 151 GLU A O 1
ATOM 1203 N N . GLN A 1 152 ? 14.174 -19.347 -36.824 1.00 89.25 152 GLN A N 1
ATOM 1204 C CA . GLN A 1 152 ? 14.582 -20.715 -36.522 1.00 89.25 152 GLN A CA 1
ATOM 1205 C C . GLN A 1 152 ? 15.844 -21.123 -37.293 1.00 89.25 152 GLN A C 1
ATOM 1207 O O . GLN A 1 152 ? 16.770 -21.649 -36.677 1.00 89.25 152 GLN A O 1
ATOM 1212 N N . ASN A 1 153 ? 15.927 -20.824 -38.591 1.00 88.00 153 ASN A N 1
ATOM 1213 C CA . ASN A 1 153 ? 17.118 -21.122 -39.390 1.00 88.00 153 ASN A CA 1
ATOM 1214 C C . ASN A 1 153 ? 18.328 -20.296 -38.944 1.00 88.00 153 ASN A C 1
ATOM 1216 O O . ASN A 1 153 ? 19.417 -20.846 -38.805 1.00 88.00 153 ASN A O 1
ATOM 1220 N N . MET A 1 154 ? 18.150 -19.014 -38.608 1.00 91.62 154 MET A N 1
ATOM 1221 C CA . MET A 1 154 ? 19.254 -18.195 -38.092 1.00 91.62 154 MET A CA 1
ATOM 1222 C C . MET A 1 154 ? 19.798 -18.744 -36.766 1.00 91.62 154 MET A C 1
ATOM 1224 O O . MET A 1 154 ? 21.003 -18.710 -36.514 1.00 91.62 154 MET A O 1
ATOM 1228 N N . LYS A 1 155 ? 18.926 -19.326 -35.938 1.00 89.12 155 LYS A N 1
ATOM 1229 C CA . LYS A 1 155 ? 19.333 -20.011 -34.711 1.00 89.12 155 LYS A CA 1
ATOM 1230 C C . LYS A 1 155 ? 20.096 -21.313 -34.984 1.00 89.12 155 LYS A C 1
ATOM 1232 O O . LYS A 1 155 ? 21.036 -21.601 -34.248 1.00 89.12 155 LYS A O 1
ATOM 1237 N N . THR A 1 156 ? 19.722 -22.076 -36.013 1.00 88.19 156 THR A N 1
ATOM 1238 C CA . THR A 1 156 ? 20.434 -23.300 -36.436 1.00 88.19 156 THR A CA 1
ATOM 1239 C C . THR A 1 156 ? 21.849 -22.986 -36.924 1.00 88.19 156 THR A C 1
ATOM 1241 O O . THR A 1 156 ? 22.800 -23.636 -36.502 1.00 88.19 156 THR A O 1
ATOM 1244 N N . ILE A 1 157 ? 21.997 -21.912 -37.702 1.00 87.06 157 ILE A N 1
ATOM 1245 C CA . ILE A 1 157 ? 23.283 -21.387 -38.199 1.00 87.06 157 ILE A CA 1
ATOM 1246 C C . ILE A 1 157 ? 24.145 -20.800 -37.057 1.00 87.06 157 ILE A C 1
ATOM 1248 O O . ILE A 1 157 ? 25.340 -20.544 -37.216 1.00 87.06 157 ILE A O 1
ATOM 1252 N N . GLY A 1 158 ? 23.558 -20.597 -35.872 1.00 87.69 158 GLY A N 1
ATOM 1253 C CA . GLY A 1 158 ? 24.255 -20.109 -34.684 1.00 87.69 158 GLY A CA 1
ATOM 1254 C C . GLY A 1 158 ? 24.401 -18.589 -34.623 1.00 87.69 158 GLY A C 1
ATOM 1255 O O . GLY A 1 158 ? 25.283 -18.102 -33.914 1.00 87.69 158 GLY A O 1
ATOM 1256 N N . LEU A 1 159 ? 23.554 -17.836 -35.332 1.00 90.06 159 LEU A N 1
ATOM 1257 C CA . LEU A 1 159 ? 23.527 -16.381 -35.207 1.00 90.06 159 LEU A CA 1
ATOM 1258 C C . LEU A 1 159 ? 22.971 -15.966 -33.845 1.00 90.06 159 LEU A C 1
ATOM 1260 O O . LEU A 1 159 ? 22.043 -16.562 -33.288 1.00 90.06 159 LEU A O 1
ATOM 1264 N N . SER A 1 160 ? 23.513 -14.875 -33.316 1.00 90.75 160 SER A N 1
ATOM 1265 C CA . SER A 1 160 ? 22.952 -14.205 -32.152 1.00 90.75 160 SER A CA 1
ATOM 1266 C C . SER A 1 160 ? 21.608 -13.544 -32.482 1.00 90.75 160 SER A C 1
ATOM 1268 O O . SER A 1 160 ? 21.263 -13.283 -33.639 1.00 90.75 160 SER A O 1
ATOM 1270 N N . ALA A 1 161 ? 20.848 -13.196 -31.442 1.00 86.06 161 ALA A N 1
ATOM 1271 C CA . ALA A 1 161 ? 19.585 -12.474 -31.598 1.00 86.06 161 ALA A CA 1
ATOM 1272 C C . ALA A 1 161 ? 19.759 -11.110 -32.299 1.00 86.06 161 ALA A C 1
ATOM 1274 O O . ALA A 1 161 ? 18.862 -10.669 -33.014 1.00 86.06 161 ALA A O 1
ATOM 1275 N N . ALA A 1 162 ? 20.910 -10.451 -32.116 1.00 84.25 162 ALA A N 1
ATOM 1276 C CA . ALA A 1 162 ? 21.208 -9.174 -32.761 1.00 84.25 162 ALA A CA 1
ATOM 1277 C C . ALA A 1 162 ? 21.455 -9.343 -34.268 1.00 84.25 162 ALA A C 1
ATOM 1279 O O . ALA A 1 162 ? 20.912 -8.587 -35.067 1.00 84.25 162 ALA A O 1
ATOM 1280 N N . GLU A 1 163 ? 22.216 -10.361 -34.664 1.00 85.88 163 GLU A N 1
ATOM 1281 C CA . GLU A 1 163 ? 22.531 -10.629 -36.073 1.00 85.88 163 GLU A CA 1
ATOM 1282 C C . GLU A 1 163 ? 21.311 -11.175 -36.826 1.00 85.88 163 GLU A C 1
ATOM 1284 O O . GLU A 1 163 ? 21.026 -10.767 -37.950 1.00 85.88 163 GLU A O 1
ATOM 1289 N N . THR A 1 164 ? 20.512 -12.008 -36.154 1.00 88.56 164 THR A N 1
ATOM 1290 C CA . THR A 1 164 ? 19.207 -12.467 -36.651 1.00 88.56 164 THR A CA 1
ATOM 1291 C C . THR A 1 164 ? 18.272 -11.282 -36.909 1.00 88.56 164 THR A C 1
ATOM 1293 O O . THR A 1 164 ? 17.607 -11.219 -37.942 1.00 88.56 164 THR A O 1
ATOM 1296 N N . ALA A 1 165 ? 18.247 -10.297 -36.001 1.00 85.19 165 ALA A N 1
ATOM 1297 C CA . ALA A 1 165 ? 17.457 -9.085 -36.183 1.00 85.19 165 ALA A CA 1
ATOM 1298 C C . ALA A 1 165 ? 17.935 -8.247 -37.380 1.00 85.19 165 ALA A C 1
ATOM 1300 O O . ALA A 1 165 ? 17.088 -7.720 -38.094 1.00 85.19 165 ALA A O 1
ATOM 1301 N N . LEU A 1 166 ? 19.246 -8.158 -37.639 1.00 85.94 166 LEU A N 1
ATOM 1302 C CA . LEU A 1 166 ? 19.782 -7.447 -38.809 1.00 85.94 166 LEU A CA 1
ATOM 1303 C C . LEU A 1 166 ? 19.292 -8.060 -40.125 1.00 85.94 166 LEU A C 1
ATOM 1305 O O . LEU A 1 166 ? 18.823 -7.331 -40.996 1.00 85.94 166 LEU A O 1
ATOM 1309 N N . ILE A 1 167 ? 19.332 -9.389 -40.239 1.00 85.56 167 ILE A N 1
ATOM 1310 C CA . ILE A 1 167 ? 18.837 -10.110 -41.420 1.00 85.56 167 ILE A CA 1
ATOM 1311 C C . ILE A 1 167 ? 17.328 -9.900 -41.594 1.00 85.56 167 ILE A C 1
ATOM 1313 O O . ILE A 1 167 ? 16.874 -9.576 -42.689 1.00 85.56 167 ILE A O 1
ATOM 1317 N N . MET A 1 168 ? 16.547 -10.030 -40.515 1.00 85.69 168 MET A N 1
ATOM 1318 C CA . MET A 1 168 ? 15.094 -9.823 -40.555 1.00 85.69 168 MET A CA 1
ATOM 1319 C C . MET A 1 168 ? 14.721 -8.395 -40.967 1.00 85.69 168 MET A C 1
ATOM 1321 O O . MET A 1 168 ? 13.833 -8.201 -41.791 1.00 85.69 168 MET A O 1
ATOM 1325 N N . VAL A 1 169 ? 15.387 -7.393 -40.391 1.00 83.56 169 VAL A N 1
ATOM 1326 C CA . VAL A 1 169 ? 15.173 -5.976 -40.714 1.00 83.56 169 VAL A CA 1
ATOM 1327 C C . VAL A 1 169 ? 15.448 -5.737 -42.193 1.00 83.56 169 VAL A C 1
ATOM 1329 O O . VAL A 1 169 ? 14.623 -5.123 -42.858 1.00 83.56 169 VAL A O 1
ATOM 1332 N N . ASP A 1 170 ? 16.548 -6.267 -42.724 1.00 84.62 170 ASP A N 1
ATOM 1333 C CA . ASP A 1 170 ? 16.912 -6.056 -44.122 1.00 84.62 170 ASP A CA 1
ATOM 1334 C C . ASP A 1 170 ? 15.943 -6.743 -45.094 1.00 84.62 170 ASP A C 1
ATOM 1336 O O . ASP A 1 170 ? 15.457 -6.110 -46.029 1.00 84.62 170 ASP A O 1
ATOM 1340 N N . ILE A 1 171 ? 15.587 -8.004 -44.837 1.00 83.19 171 ILE A N 1
ATOM 1341 C CA . ILE A 1 171 ? 14.688 -8.777 -45.704 1.00 83.19 171 ILE A CA 1
ATOM 1342 C C . ILE A 1 171 ? 13.270 -8.19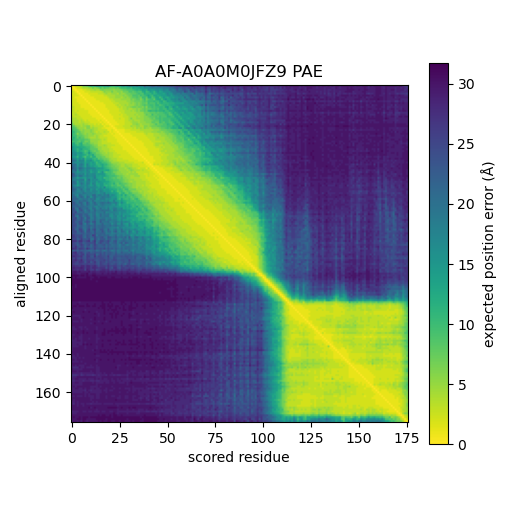3 -45.695 1.00 83.19 171 ILE A C 1
ATOM 1344 O O . ILE A 1 171 ? 12.679 -7.995 -46.757 1.00 83.19 171 ILE A O 1
ATOM 1348 N N . PHE A 1 172 ? 12.720 -7.878 -44.518 1.00 79.06 172 PHE A N 1
ATOM 1349 C CA . PHE A 1 172 ? 11.321 -7.455 -44.405 1.00 79.06 172 PHE A CA 1
ATOM 1350 C C . PHE A 1 172 ? 11.099 -5.962 -44.661 1.00 79.06 172 PHE A C 1
ATOM 1352 O O . PHE A 1 172 ? 10.021 -5.607 -45.126 1.00 79.06 172 PHE A O 1
ATOM 1359 N N . LEU A 1 173 ? 12.079 -5.084 -44.411 1.00 68.25 173 LEU A N 1
ATOM 1360 C CA . LEU A 1 173 ? 11.938 -3.655 -44.738 1.00 68.25 173 LEU A CA 1
ATOM 1361 C C . LEU A 1 173 ? 12.289 -3.337 -46.193 1.00 68.25 173 LEU A C 1
ATOM 1363 O O . LEU A 1 173 ? 11.837 -2.321 -46.704 1.00 68.25 173 LEU A O 1
ATOM 1367 N N . SER A 1 174 ? 13.051 -4.196 -46.876 1.00 58.50 174 SER A N 1
ATOM 1368 C CA . SER A 1 174 ? 13.345 -4.040 -48.312 1.00 58.50 174 SER A CA 1
ATOM 1369 C C . SER A 1 174 ? 12.233 -4.585 -49.223 1.00 58.50 174 SER A C 1
ATOM 1371 O O . SER A 1 174 ? 12.415 -4.642 -50.439 1.00 58.50 174 SER A O 1
ATOM 1373 N N . SER A 1 175 ? 11.113 -5.031 -48.640 1.00 52.50 175 SER A N 1
ATOM 1374 C CA . SER A 1 175 ? 9.963 -5.630 -49.334 1.00 52.50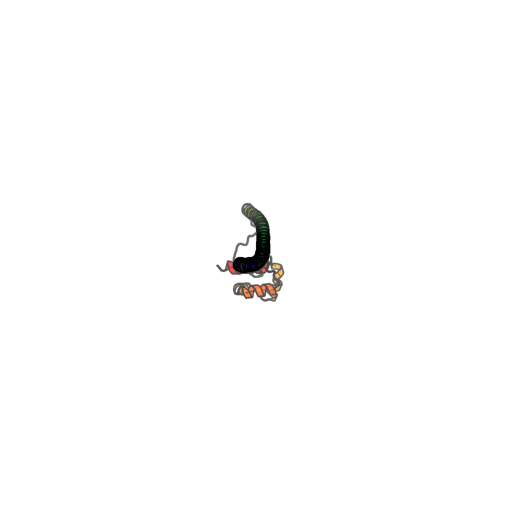 175 SER A CA 1
ATOM 1375 C C . SER A 1 175 ? 8.782 -4.659 -49.544 1.00 52.50 175 SER A C 1
ATOM 1377 O O . SER A 1 175 ? 7.775 -5.072 -50.122 1.00 52.50 175 SER A O 1
ATOM 1379 N N . GLU A 1 176 ? 8.890 -3.403 -49.084 1.00 41.66 176 GLU A N 1
ATOM 1380 C CA . GLU A 1 176 ? 7.938 -2.294 -49.327 1.00 41.66 176 GLU A CA 1
ATOM 1381 C C . GLU A 1 176 ? 8.467 -1.311 -50.384 1.00 41.66 176 GLU A C 1
ATOM 1383 O O . GLU A 1 176 ? 7.641 -0.832 -51.197 1.00 41.66 176 GLU A O 1
#

Mean predicted aligned error: 18.86 Å

Organism: NCBI:txid1460289

pLDDT: mean 84.51, std 13.53, range [41.66, 95.62]

Secondary structure (DSSP, 8-state):
-HHHHHHHHHHHHHHHHHHHHHHHHHHHHHHHHHHHHHHHHHHHHHHHHHHHHHHHHHHHHHHHHHHHHHHHHHHHHHHHHHHHHHHHHHHHHHHHHHS------------TT--HHHHHHHTT-GGGHHHHHHTT--HHHHHHS-HHHHHHHHHHTT--HHHHHHHHHHHHHTT-

Foldseek 3Di:
DVVVVVVVVVV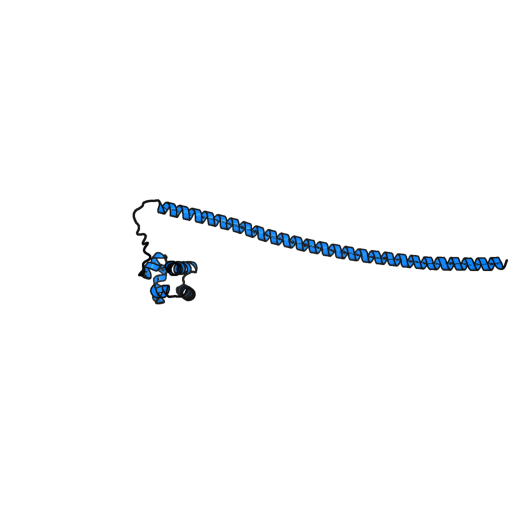VVVVVVVVVVVVVVVVVVVVVVVVVVVVVVVVVVVVVVVVVVVVVVVVVVVVVVVVVVVVVVVVVVVVVVVVVVVVVVVVVVVVVVVDDDPDPDPPPDPDPDDWPCNVCVVLVNNVLVVLCVVVVHIPVNLLVDDLVVLLVSCVVSPHDPVSSVVSVCCSVVSPD

Sequence (176 aa):
MQKLQTERDTLTRQIRDRTEMRGVEIKEAKRVVVECRRQAYGITETFAMRLAEQAREYESARRDDAARLANFVIQIASDSNRIRVLEKELAALQLAAKTPSPPAPLQTQAQAGESLPAFLVRLQLSAHQGAFEEEELDMELLRSMGRVDLEQNMKTIGLSAAETALIMVDIFLSSE